Protein AF-A0A8I0SSP8-F1 (afdb_monomer_lite)

Foldseek 3Di:
DFQFLQRCLVCLCALLPLDDPYDDDQPDCVVVLVLVLVVQVPCQVQFLFEEEEAAAPQLCPVVVCVVCCVSNVNDPPDDAAELLRADLVVLVPDDDQEHHYENCELVRDPVSLQVSLLSSSVSSNVGRGGYYYYYYLQCVPCSRVVSHDHYDYRPDDWFPALVSVQRSSQRSQCVVVVHNGHDAQEDPLLSCLQHPPLCRRWHRSSVSSVLVSVLSNPDPNDRHGHHHYLVSSLCCLQPPPDQPADDPLQVQLLVLVLQCCLPPQQSNPPCNQAAALVRSVVSSVVSPDPDSVVCCVNHVVSCVVSVQKIAPDHFDQDPVRDTPSGHDDIDGHSSSSSNSHD

Sequence (342 aa):
MAISNSEIKRAARQVFASSRGYETPFYNRDISKKEVADHFANLEPWRGSALIISAPMGTGKTFFVDQIKSLLGLTEGKVPLLVGEIEPKTLKKTKGDFVFVDEGDIKTSWKALHGGLETLGKYLKDTGKIGLVLGDFSLRNPDLSRHLSKPKFMNSFEPLDEKFLRGVLKQRLSMYLQQKNPPEILSDELYNVLVPDAYGPINSFRSVLTFINQLVQELPNNDAACLLTLPMAVDWVKNQFDPEIDTDRQENFLNFFLDYIAQSHPRGTGLEQGISKEQMYLMGKQVGYTEWPSFQEEILIPFGRSGMILSRGIPRLDEEGQFERWPEPYFPSHVLLLWAET

Radius of gyration: 21.52 Å; chains: 1; bounding box: 48×57×56 Å

Secondary structure (DSSP, 8-state):
-PPBHHHHHHHHHHHT--STT--SPPTT-HHHHHHHHHHHT--GGGTT-EEEEE--TTSSHHHHHHHHTTTTTPPTT-PPEEGGG--HHHHTT--SSEEEEEEESTTS-HHHHHHHHHHHHHHHHHH-PEEEEEESGGGG-HHHHTTSSSEEE-S------HHHHHHHHHHHHHHHHT-SSPPP-B-HHHHHHHS-GGGTTT--HHHHHHHHHHHHHTS-SSSSBP-B-HHHHHHHHHHH------SHHHHHHHHHHHHHHHHHSGGGTT-TT-B-HHHHHHHHHHTT--SHHHHIIIIIHHHHHHTSEEE-S--EE-TTS-EESSPSPEEE-HHHHHHT--

Structure (mmCIF, N/CA/C/O backbone):
data_AF-A0A8I0SSP8-F1
#
_entry.id   AF-A0A8I0SSP8-F1
#
loop_
_atom_site.group_PDB
_atom_site.id
_atom_site.type_symbol
_atom_site.label_atom_id
_atom_site.label_alt_id
_atom_site.label_comp_id
_atom_site.label_asym_id
_atom_site.label_entity_id
_atom_site.label_seq_id
_atom_site.pdbx_PDB_ins_code
_atom_site.Cartn_x
_atom_site.Cartn_y
_atom_site.Cartn_z
_atom_site.occupancy
_atom_site.B_iso_or_equiv
_atom_site.auth_seq_id
_atom_site.auth_comp_id
_atom_site.auth_asym_id
_atom_site.auth_atom_id
_atom_site.pdbx_PDB_model_num
ATOM 1 N N . MET A 1 1 ? 15.671 -29.671 -1.713 1.00 64.75 1 MET A N 1
ATOM 2 C CA . MET A 1 1 ? 14.929 -30.112 -2.911 1.00 64.75 1 MET A CA 1
ATOM 3 C C . MET A 1 1 ? 14.354 -28.850 -3.530 1.00 64.75 1 MET A C 1
ATOM 5 O O . MET A 1 1 ? 13.818 -28.047 -2.776 1.00 64.75 1 MET A O 1
ATOM 9 N N . ALA A 1 2 ? 14.590 -28.596 -4.817 1.00 82.06 2 ALA A N 1
ATOM 10 C CA . ALA A 1 2 ? 14.062 -27.399 -5.475 1.00 82.06 2 ALA A CA 1
ATOM 11 C C . ALA A 1 2 ? 12.571 -27.593 -5.788 1.00 82.06 2 ALA A C 1
ATOM 13 O O . ALA A 1 2 ? 12.160 -28.718 -6.056 1.00 82.06 2 ALA A O 1
ATOM 14 N N . ILE A 1 3 ? 11.788 -26.515 -5.738 1.00 90.81 3 ILE A N 1
ATOM 15 C CA . ILE A 1 3 ? 10.420 -26.496 -6.261 1.00 90.81 3 ILE A CA 1
ATOM 16 C C . ILE A 1 3 ? 10.506 -26.224 -7.761 1.00 90.81 3 ILE A C 1
ATOM 18 O O . ILE A 1 3 ? 11.265 -25.349 -8.178 1.00 90.81 3 ILE A O 1
ATOM 22 N N . SER A 1 4 ? 9.786 -26.984 -8.574 1.00 94.56 4 SER A N 1
ATOM 23 C CA . SER A 1 4 ? 9.763 -26.788 -10.024 1.00 94.56 4 SER A CA 1
ATOM 24 C C . SER A 1 4 ? 8.833 -25.648 -10.455 1.00 94.56 4 SER A C 1
ATOM 26 O O . SER A 1 4 ? 7.972 -25.198 -9.692 1.00 94.56 4 SER A O 1
ATOM 28 N N . ASN A 1 5 ? 8.974 -25.196 -11.704 1.00 95.19 5 ASN A N 1
ATOM 29 C CA . ASN A 1 5 ? 8.080 -24.207 -12.311 1.00 95.19 5 ASN A CA 1
ATOM 30 C C . ASN A 1 5 ? 6.616 -24.682 -12.332 1.00 95.19 5 ASN A C 1
ATOM 32 O O . ASN A 1 5 ? 5.705 -23.910 -12.026 1.00 95.19 5 ASN A O 1
ATOM 36 N N . SER A 1 6 ? 6.372 -25.954 -12.656 1.00 93.94 6 SER A N 1
ATOM 37 C CA . SER A 1 6 ? 5.024 -26.539 -12.662 1.00 93.94 6 SER A CA 1
ATOM 38 C C . SER A 1 6 ? 4.396 -26.546 -11.258 1.00 93.94 6 SER A C 1
ATOM 40 O O . SER A 1 6 ? 3.225 -26.189 -11.078 1.00 93.94 6 SER A O 1
ATOM 42 N N . GLU A 1 7 ? 5.18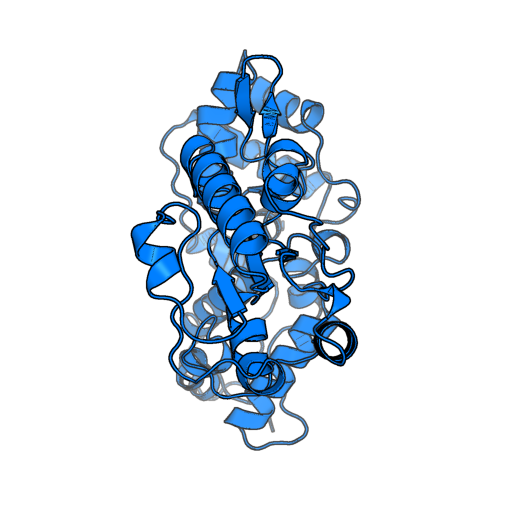5 -26.874 -10.232 1.00 93.31 7 GLU A N 1
ATOM 43 C CA . GLU A 1 7 ? 4.743 -26.896 -8.839 1.00 93.31 7 GLU A CA 1
ATOM 44 C C . GLU A 1 7 ? 4.422 -25.503 -8.299 1.00 93.31 7 GLU A C 1
ATOM 46 O O . GLU A 1 7 ? 3.345 -25.320 -7.722 1.00 93.31 7 GLU A O 1
ATOM 51 N N . ILE A 1 8 ? 5.306 -24.516 -8.499 1.00 94.06 8 ILE A N 1
ATOM 52 C CA . ILE A 1 8 ? 5.068 -23.156 -7.998 1.00 94.06 8 ILE A CA 1
ATOM 53 C C . ILE A 1 8 ? 3.861 -22.514 -8.686 1.00 94.06 8 ILE A C 1
ATOM 55 O O . ILE A 1 8 ? 3.068 -21.857 -8.015 1.00 94.06 8 ILE A O 1
ATOM 59 N N . LYS A 1 9 ? 3.646 -22.762 -9.987 1.00 93.69 9 LYS A N 1
ATOM 60 C CA . LYS A 1 9 ? 2.462 -22.280 -10.715 1.00 93.69 9 LYS A CA 1
ATOM 61 C C . LYS A 1 9 ? 1.168 -22.798 -10.113 1.00 93.69 9 LYS A C 1
ATOM 63 O O . LYS A 1 9 ? 0.238 -22.026 -9.876 1.00 93.69 9 LYS A O 1
ATOM 68 N N . ARG A 1 10 ? 1.118 -24.100 -9.825 1.00 90.31 10 ARG A N 1
ATOM 69 C CA . ARG A 1 10 ? -0.027 -24.738 -9.165 1.00 90.31 10 ARG A CA 1
ATOM 70 C C . ARG A 1 10 ? -0.251 -24.174 -7.759 1.00 90.31 10 ARG A C 1
ATOM 72 O O . ARG A 1 10 ? -1.395 -24.025 -7.338 1.00 90.31 10 ARG A O 1
ATOM 79 N N . ALA A 1 11 ? 0.827 -23.840 -7.053 1.00 88.06 11 ALA A N 1
ATOM 80 C CA . ALA A 1 11 ? 0.797 -23.271 -5.709 1.00 88.06 11 ALA A CA 1
ATOM 81 C C . ALA A 1 11 ? 0.509 -21.760 -5.672 1.00 88.06 11 ALA A C 1
ATOM 83 O O . ALA A 1 11 ? 0.169 -21.230 -4.613 1.00 88.06 11 ALA A O 1
ATOM 84 N N . ALA A 1 12 ? 0.652 -21.056 -6.798 1.00 86.69 12 ALA A N 1
ATOM 85 C CA . ALA A 1 12 ? 0.790 -19.601 -6.845 1.00 86.69 12 ALA A CA 1
ATOM 86 C C . ALA A 1 12 ? -0.381 -18.864 -6.177 1.00 86.69 12 ALA A C 1
ATOM 88 O O . ALA A 1 12 ? -0.180 -17.958 -5.368 1.00 86.69 12 ALA A O 1
ATOM 89 N N . ARG A 1 13 ? -1.612 -19.340 -6.408 1.00 78.25 13 ARG A N 1
ATOM 90 C CA . ARG A 1 13 ? -2.831 -18.769 -5.810 1.00 78.25 13 ARG A CA 1
ATOM 91 C C . ARG A 1 13 ? -2.888 -18.884 -4.289 1.00 78.25 13 ARG A C 1
ATOM 93 O O . ARG A 1 13 ? -3.605 -18.108 -3.674 1.00 78.25 13 ARG A O 1
ATOM 100 N N . GLN A 1 14 ? -2.167 -19.830 -3.693 1.00 83.06 14 GLN A N 1
ATOM 101 C CA . GLN A 1 14 ? -2.081 -20.005 -2.246 1.00 83.06 14 GLN A CA 1
ATOM 102 C C . GLN A 1 14 ? -0.852 -19.284 -1.686 1.00 83.06 14 GLN A C 1
ATOM 104 O O . GLN A 1 14 ? -0.970 -18.497 -0.750 1.00 83.06 14 GLN A O 1
ATOM 109 N N . VAL A 1 15 ? 0.323 -19.501 -2.284 1.00 86.62 15 VAL A N 1
ATOM 110 C CA . VAL A 1 15 ? 1.594 -18.934 -1.808 1.00 86.62 15 VAL A CA 1
ATOM 111 C C . VAL A 1 15 ? 1.607 -17.410 -1.937 1.00 86.62 15 VAL A C 1
ATOM 113 O O . VAL A 1 15 ? 2.085 -16.723 -1.040 1.00 86.62 15 VAL A O 1
ATOM 116 N N . PHE A 1 16 ? 1.011 -16.843 -2.983 1.00 87.00 16 PHE A N 1
ATOM 117 C CA . PHE A 1 16 ? 1.027 -15.397 -3.232 1.00 87.00 16 PHE A CA 1
ATOM 118 C C . PHE A 1 16 ? -0.326 -14.719 -2.969 1.00 87.00 16 PHE A C 1
ATOM 120 O O . PHE A 1 16 ? -0.534 -13.565 -3.336 1.00 87.00 16 PHE A O 1
ATOM 127 N N . ALA A 1 17 ? -1.253 -15.394 -2.280 1.00 77.19 17 ALA A N 1
ATOM 128 C CA . ALA A 1 17 ? -2.545 -14.814 -1.918 1.00 77.19 17 ALA A CA 1
ATOM 129 C C . ALA A 1 17 ? -2.385 -13.532 -1.078 1.00 77.19 17 ALA A C 1
ATOM 131 O O . ALA A 1 17 ? -1.714 -13.526 -0.040 1.00 77.19 17 ALA A O 1
ATOM 132 N N . SER A 1 18 ? -3.046 -12.449 -1.485 1.00 65.94 18 SER A N 1
ATOM 133 C CA . SER A 1 18 ? -3.025 -11.161 -0.776 1.00 65.94 18 SER A CA 1
ATOM 134 C C . SER A 1 18 ? -4.205 -10.958 0.192 1.00 65.94 18 SER A C 1
ATOM 136 O O . SER A 1 18 ? -4.297 -9.906 0.830 1.00 65.94 18 SER A O 1
ATOM 138 N N . SER A 1 19 ? -5.121 -11.931 0.306 1.00 58.41 19 SER A N 1
ATOM 139 C CA . SER A 1 19 ? -6.411 -11.799 1.004 1.00 58.41 19 SER A CA 1
ATOM 140 C C . SER A 1 19 ? -6.813 -13.047 1.815 1.00 58.41 19 SER A C 1
ATOM 142 O O . SER A 1 19 ? -6.033 -13.987 1.952 1.00 58.41 19 SER A O 1
ATOM 144 N N . ARG A 1 20 ? -8.048 -13.035 2.356 1.00 52.41 20 ARG A N 1
ATOM 145 C CA . ARG A 1 20 ? -8.679 -14.003 3.287 1.00 52.41 20 ARG A CA 1
ATOM 146 C C . ARG A 1 20 ? -8.668 -15.484 2.865 1.00 52.41 20 ARG A C 1
ATOM 148 O O . ARG A 1 20 ? -9.111 -16.316 3.642 1.00 52.41 20 ARG A O 1
ATOM 155 N N . GLY A 1 21 ? -8.169 -15.828 1.680 1.00 50.34 21 GLY A N 1
ATOM 156 C CA . GLY A 1 21 ? -7.997 -17.219 1.239 1.00 50.34 21 GLY A CA 1
ATOM 157 C C . GLY A 1 21 ? -6.790 -17.937 1.856 1.00 50.34 21 GLY A C 1
ATOM 158 O O . GLY A 1 21 ? -6.396 -18.983 1.351 1.00 50.34 21 GLY A O 1
ATOM 159 N N . TYR A 1 22 ? -6.160 -17.364 2.887 1.00 56.94 22 TYR A N 1
ATOM 160 C CA . TYR A 1 22 ? -4.893 -17.838 3.434 1.00 56.94 22 TYR A CA 1
ATOM 161 C C . TYR A 1 22 ? -4.981 -18.058 4.952 1.00 56.94 22 TYR A C 1
ATOM 163 O O . TYR A 1 22 ? -5.092 -17.105 5.719 1.00 56.94 22 TYR A O 1
ATOM 171 N N . GLU A 1 23 ? -4.928 -19.320 5.382 1.00 56.34 23 GLU A N 1
ATOM 172 C CA . GLU A 1 23 ? -5.151 -19.759 6.774 1.00 56.34 23 GLU A CA 1
ATOM 173 C C . GLU A 1 23 ? -3.867 -19.863 7.615 1.00 56.34 23 GLU A C 1
ATOM 175 O O . GLU A 1 23 ? -3.828 -20.580 8.613 1.00 56.34 23 GLU A O 1
ATOM 180 N N . THR A 1 24 ? -2.778 -19.189 7.234 1.00 61.59 24 THR A N 1
ATOM 181 C CA . THR A 1 24 ? -1.522 -19.311 7.990 1.00 61.59 24 THR A CA 1
ATOM 182 C C . THR A 1 24 ? -1.277 -18.142 8.939 1.00 61.59 24 THR A C 1
ATOM 184 O O . THR A 1 24 ? -1.702 -17.015 8.661 1.00 61.59 24 THR A O 1
ATOM 187 N N . PRO A 1 25 ? -0.544 -18.360 10.050 1.00 64.44 25 PRO A N 1
ATOM 188 C CA . PRO A 1 25 ? -0.115 -17.276 10.929 1.00 64.44 25 PRO A CA 1
ATOM 189 C C . PRO A 1 25 ? 0.614 -16.205 10.119 1.00 64.44 25 PRO A C 1
ATOM 191 O O . PRO A 1 25 ? 1.443 -16.544 9.282 1.00 64.44 25 PRO A O 1
ATOM 194 N N . PHE A 1 26 ? 0.312 -14.925 10.331 1.00 70.19 26 PHE A N 1
ATOM 195 C CA . PHE A 1 26 ? 0.972 -13.855 9.592 1.00 70.19 26 PHE A CA 1
ATOM 196 C C . PHE A 1 26 ? 2.401 -13.730 10.109 1.00 70.19 26 PHE A C 1
ATOM 198 O O . PHE A 1 26 ? 2.604 -13.562 11.318 1.00 70.19 26 PHE A O 1
ATOM 205 N N . TYR A 1 27 ? 3.367 -13.842 9.203 1.00 75.19 27 TYR A N 1
ATOM 206 C CA . TYR A 1 27 ? 4.780 -13.707 9.522 1.00 75.19 27 TYR A CA 1
ATOM 207 C C . TYR A 1 27 ? 5.088 -12.330 10.133 1.00 75.19 27 TYR A C 1
ATOM 209 O O . TYR A 1 27 ? 4.610 -11.311 9.638 1.00 75.19 27 TYR A O 1
ATOM 217 N N . ASN A 1 28 ? 5.913 -12.319 11.186 1.00 71.00 28 ASN A N 1
ATOM 218 C CA . ASN A 1 28 ? 6.648 -11.149 11.681 1.00 71.00 28 ASN A CA 1
ATOM 219 C C . ASN A 1 28 ? 5.796 -9.885 11.929 1.00 71.00 28 ASN A C 1
ATOM 221 O O . ASN A 1 28 ? 6.128 -8.788 11.483 1.00 71.00 28 ASN A O 1
ATOM 225 N N . ARG A 1 29 ? 4.687 -10.067 12.656 1.00 83.50 29 ARG A N 1
ATOM 226 C CA . ARG A 1 29 ? 3.900 -8.989 13.289 1.00 83.50 29 ARG A CA 1
ATOM 227 C C . ARG A 1 29 ? 3.949 -9.080 14.811 1.00 83.50 29 ARG A C 1
ATOM 229 O O . ARG A 1 29 ? 2.984 -8.732 15.484 1.00 83.50 29 ARG A O 1
ATOM 236 N N . ASP A 1 30 ? 5.004 -9.666 15.365 1.00 84.38 30 ASP A N 1
ATOM 237 C CA . ASP A 1 30 ? 5.051 -10.002 16.789 1.00 84.38 30 ASP A CA 1
ATOM 238 C C . ASP A 1 30 ? 5.136 -8.750 17.666 1.00 84.38 30 ASP A C 1
ATOM 240 O O . ASP A 1 30 ? 4.543 -8.730 18.745 1.00 84.38 30 ASP A O 1
ATOM 244 N N . ILE A 1 31 ? 5.781 -7.679 17.182 1.00 87.25 31 ILE A N 1
ATOM 245 C CA . ILE A 1 31 ? 5.833 -6.398 17.892 1.00 87.25 31 ILE A CA 1
ATOM 246 C C . ILE A 1 31 ? 4.446 -5.762 17.871 1.00 87.25 31 ILE A C 1
ATOM 248 O O . ILE A 1 31 ? 3.945 -5.398 18.932 1.00 87.25 31 ILE A O 1
ATOM 252 N N . SER A 1 32 ? 3.778 -5.707 16.712 1.00 88.69 32 SER A N 1
ATOM 253 C CA . SER A 1 32 ? 2.399 -5.199 16.640 1.00 88.69 32 SER A CA 1
ATOM 254 C C . SER A 1 32 ? 1.421 -6.035 17.470 1.00 88.69 32 SER A C 1
ATOM 256 O O . SER A 1 32 ? 0.565 -5.481 18.155 1.00 88.69 32 SER A O 1
ATOM 258 N N . LYS A 1 33 ? 1.528 -7.371 17.436 1.00 86.69 33 LYS A N 1
ATOM 259 C CA . LYS A 1 33 ? 0.683 -8.280 18.233 1.00 86.69 33 LYS A CA 1
ATOM 260 C C . LYS A 1 33 ? 0.878 -8.027 19.721 1.00 86.69 33 LYS A C 1
ATOM 262 O O . LYS A 1 33 ? -0.108 -7.940 20.447 1.00 86.69 33 LYS A O 1
ATOM 267 N N . LYS A 1 34 ? 2.132 -7.892 20.161 1.00 87.44 34 LYS A N 1
ATOM 268 C CA . LYS A 1 34 ? 2.466 -7.578 21.548 1.00 87.44 34 LYS A CA 1
ATOM 269 C C . LYS A 1 34 ? 1.953 -6.198 21.947 1.00 87.44 34 LYS A C 1
ATOM 271 O O . LYS A 1 34 ? 1.312 -6.091 22.979 1.00 87.44 34 LYS A O 1
ATOM 276 N N . GLU A 1 35 ? 2.158 -5.177 21.118 1.00 89.44 35 GLU A N 1
ATOM 277 C CA . GLU A 1 35 ? 1.659 -3.824 21.383 1.00 89.44 35 GLU A CA 1
ATOM 278 C C . GLU A 1 35 ? 0.134 -3.816 21.560 1.00 89.44 35 GLU A C 1
ATOM 280 O O . GLU A 1 35 ? -0.379 -3.249 22.521 1.00 89.44 35 GLU A O 1
ATOM 285 N N . VAL A 1 36 ? -0.603 -4.489 20.673 1.00 86.81 36 VAL A N 1
ATOM 286 C CA . VAL A 1 36 ? -2.055 -4.654 20.809 1.00 86.81 36 VAL A CA 1
ATOM 287 C C . VAL A 1 36 ? -2.404 -5.398 22.100 1.00 86.81 36 VAL A C 1
ATOM 289 O O . VAL A 1 36 ? -3.284 -4.952 22.834 1.00 86.81 36 VAL A O 1
ATOM 292 N N . ALA A 1 37 ? -1.739 -6.518 22.391 1.00 85.06 37 ALA A N 1
ATOM 293 C CA . ALA A 1 37 ? -2.003 -7.297 23.599 1.00 85.06 37 ALA A CA 1
ATOM 294 C C . ALA A 1 37 ? -1.762 -6.472 24.875 1.00 85.06 37 ALA A C 1
ATOM 296 O O . ALA A 1 37 ? -2.603 -6.485 25.771 1.00 85.06 37 ALA A O 1
ATOM 297 N N . ASP A 1 38 ? -0.674 -5.704 24.925 1.00 86.44 38 ASP A N 1
ATOM 298 C CA . ASP A 1 38 ? -0.322 -4.827 26.042 1.00 86.44 38 ASP A CA 1
ATOM 299 C C . ASP A 1 38 ? -1.343 -3.685 26.188 1.00 86.44 38 ASP A C 1
ATOM 301 O O . ASP A 1 38 ? -1.799 -3.392 27.296 1.00 86.44 38 ASP A O 1
ATOM 305 N N . HIS A 1 39 ? -1.768 -3.075 25.074 1.00 84.62 39 HIS A N 1
ATOM 306 C CA . HIS A 1 39 ? -2.789 -2.023 25.081 1.00 84.62 39 HIS A CA 1
ATOM 307 C C . HIS A 1 39 ? -4.129 -2.530 25.607 1.00 84.62 39 HIS A C 1
ATOM 309 O O . HIS A 1 39 ? -4.772 -1.833 26.390 1.00 84.62 39 HIS A O 1
ATOM 315 N N . PHE A 1 40 ? -4.551 -3.729 25.206 1.00 82.38 40 PHE A N 1
ATOM 316 C CA . PHE A 1 40 ? -5.861 -4.275 25.567 1.00 82.38 40 PHE A CA 1
ATOM 317 C C . PHE A 1 40 ? -5.851 -5.202 26.787 1.00 82.38 40 PHE A C 1
ATOM 319 O O . PHE A 1 40 ? -6.911 -5.686 27.179 1.00 82.38 40 PHE A O 1
ATOM 326 N N . ALA A 1 41 ? -4.704 -5.379 27.452 1.00 84.56 41 ALA A N 1
ATOM 327 C CA . ALA A 1 41 ? -4.620 -6.067 28.742 1.00 84.56 41 ALA A CA 1
ATOM 328 C C . ALA A 1 41 ? -5.468 -5.375 29.828 1.00 84.56 41 ALA A C 1
ATOM 330 O O . ALA A 1 41 ? -5.981 -6.031 30.733 1.00 84.56 41 ALA A O 1
ATOM 331 N N . ASN A 1 42 ? -5.649 -4.053 29.722 1.00 84.25 42 ASN A N 1
ATOM 332 C CA . ASN A 1 42 ? -6.591 -3.281 30.525 1.00 84.25 42 ASN A CA 1
ATOM 333 C C . ASN A 1 42 ? -7.438 -2.383 29.614 1.00 84.25 42 ASN A C 1
ATOM 335 O O . ASN A 1 42 ? -6.927 -1.441 29.011 1.00 84.25 42 ASN A O 1
ATOM 339 N N . LEU A 1 43 ? -8.741 -2.659 29.541 1.00 85.50 43 LEU A N 1
ATOM 340 C CA . LEU A 1 43 ? -9.673 -1.948 28.662 1.00 85.50 43 LEU A CA 1
ATOM 341 C C . LEU A 1 43 ? -10.150 -0.601 29.222 1.00 85.50 43 LEU A C 1
ATOM 343 O O . LEU A 1 43 ? -10.597 0.246 28.450 1.00 85.50 43 LEU A O 1
ATOM 347 N N . GLU A 1 44 ? -10.051 -0.366 30.532 1.00 86.62 44 GLU A N 1
ATOM 348 C CA . GLU A 1 44 ? -10.599 0.844 31.165 1.00 86.62 44 GLU A CA 1
ATOM 349 C C . GLU A 1 44 ? -10.020 2.154 30.597 1.00 86.62 44 GLU A C 1
ATOM 351 O O . GLU A 1 44 ? -10.799 3.042 30.240 1.00 86.62 44 GLU A O 1
ATOM 356 N N . PRO A 1 45 ? -8.694 2.290 30.375 1.00 87.62 45 PRO A N 1
ATOM 357 C CA . PRO A 1 45 ? -8.117 3.483 29.750 1.00 87.62 45 PRO A CA 1
ATOM 358 C C . PRO A 1 45 ? -8.571 3.732 28.304 1.00 87.62 45 PRO A C 1
ATOM 360 O O . PRO A 1 45 ? -8.291 4.802 27.761 1.00 87.62 45 PRO A O 1
ATOM 363 N N . TRP A 1 46 ? -9.217 2.749 27.671 1.00 88.94 46 TRP A N 1
ATOM 364 C CA . TRP A 1 46 ? -9.687 2.801 26.289 1.00 88.94 46 TRP A CA 1
ATOM 365 C C . TRP A 1 46 ? -11.179 3.079 26.162 1.00 88.94 46 TRP A C 1
ATOM 367 O O . TRP A 1 46 ? -11.644 3.342 25.051 1.00 88.94 46 TRP A O 1
ATOM 377 N N . ARG A 1 47 ? -11.937 3.045 27.264 1.00 91.69 47 ARG A N 1
ATOM 378 C CA . ARG A 1 47 ? -13.378 3.311 27.248 1.00 91.69 47 ARG A CA 1
ATOM 379 C C . ARG A 1 47 ? -13.652 4.692 26.648 1.00 91.69 47 ARG A C 1
ATOM 381 O O . ARG A 1 47 ? -13.095 5.706 27.072 1.00 91.69 47 ARG A O 1
ATOM 388 N N . GLY A 1 48 ? -14.475 4.711 25.602 1.00 93.00 48 GLY A N 1
ATOM 389 C CA . GLY A 1 48 ? -14.788 5.908 24.823 1.00 93.00 48 GLY A CA 1
ATOM 390 C C . GLY A 1 48 ? -13.619 6.479 24.022 1.00 93.00 48 GLY A C 1
ATOM 391 O O . GLY A 1 48 ? -13.654 7.655 23.675 1.00 93.00 48 GLY A O 1
ATOM 392 N N . SER A 1 49 ? -12.585 5.679 23.753 1.00 93.56 49 SER A N 1
ATOM 393 C CA . SER A 1 49 ? -11.399 6.064 22.980 1.00 93.56 49 SER A CA 1
ATOM 394 C C . SER A 1 49 ? -11.223 5.190 21.733 1.00 93.56 49 SER A C 1
ATOM 396 O O . SER A 1 49 ? -11.933 4.198 21.557 1.00 93.56 49 SER A O 1
ATOM 398 N N . ALA A 1 50 ? -10.285 5.553 20.852 1.00 93.12 50 ALA A N 1
ATOM 399 C CA . ALA A 1 50 ? -10.012 4.813 19.619 1.00 93.12 50 ALA A CA 1
ATOM 400 C C . ALA A 1 50 ? -8.529 4.443 19.474 1.00 93.12 50 ALA A C 1
ATOM 402 O O . ALA A 1 50 ? -7.658 5.306 19.594 1.00 93.12 50 ALA A O 1
ATOM 403 N N . LEU A 1 51 ? -8.256 3.173 19.160 1.00 91.88 51 LEU A N 1
ATOM 404 C CA . LEU A 1 51 ? -6.977 2.731 18.609 1.00 91.88 51 LEU A CA 1
ATOM 405 C C . LEU A 1 51 ? -7.026 2.850 17.084 1.00 91.88 51 LEU A C 1
ATOM 407 O O . LEU A 1 51 ? -7.942 2.334 16.441 1.00 91.88 51 LEU A O 1
ATOM 411 N N . ILE A 1 52 ? -6.018 3.499 16.515 1.00 93.00 52 ILE A N 1
ATOM 412 C CA . ILE A 1 52 ? -5.869 3.714 15.080 1.00 93.00 52 ILE A CA 1
ATOM 413 C C . ILE A 1 52 ? -4.674 2.908 14.574 1.00 93.00 52 ILE A C 1
ATOM 415 O O . ILE A 1 52 ? -3.542 3.105 15.021 1.00 93.00 52 ILE A O 1
ATOM 419 N N . ILE A 1 53 ? -4.914 2.043 13.590 1.00 91.50 53 ILE A N 1
ATOM 420 C CA . ILE A 1 53 ? -3.860 1.376 12.821 1.00 91.50 53 ILE A CA 1
ATOM 421 C C . ILE A 1 53 ? -3.790 2.062 11.457 1.00 91.50 53 ILE A C 1
ATOM 423 O O . ILE A 1 53 ? -4.605 1.811 10.567 1.00 91.50 53 ILE A O 1
ATOM 427 N N . SER A 1 54 ? -2.804 2.946 11.316 1.00 90.75 54 SER A N 1
ATOM 428 C CA . SER A 1 54 ? -2.569 3.741 10.111 1.00 90.75 54 SER A CA 1
ATOM 429 C C . SER A 1 54 ? -1.259 3.326 9.442 1.00 90.75 54 SER A C 1
ATOM 431 O O . SER A 1 54 ? -0.168 3.597 9.954 1.00 90.75 54 SER A O 1
ATOM 433 N N . ALA A 1 55 ? -1.395 2.662 8.296 1.00 88.25 55 ALA A N 1
ATOM 434 C CA . ALA A 1 55 ? -0.303 2.177 7.451 1.00 88.25 55 ALA A CA 1
ATOM 435 C C . ALA A 1 55 ? -0.766 2.153 5.983 1.00 88.25 55 ALA A C 1
ATOM 437 O O . ALA A 1 55 ? -1.977 2.086 5.761 1.00 88.25 55 ALA A O 1
ATOM 438 N N . PRO A 1 56 ? 0.125 2.134 4.977 1.00 84.69 56 PRO A N 1
ATOM 439 C CA . PRO A 1 56 ? -0.269 2.178 3.567 1.00 84.69 56 PRO A CA 1
ATOM 440 C C . PRO A 1 56 ? -1.314 1.131 3.174 1.00 84.69 56 PRO A C 1
ATOM 442 O O . PRO A 1 56 ? -1.493 0.088 3.827 1.00 84.69 56 PRO A O 1
ATOM 445 N N . MET A 1 57 ? -2.027 1.395 2.084 1.00 84.75 57 MET A N 1
ATOM 446 C CA . MET A 1 57 ? -2.967 0.431 1.521 1.00 84.75 57 MET A CA 1
ATOM 447 C C . MET A 1 57 ? -2.250 -0.870 1.135 1.00 84.75 57 MET A C 1
ATOM 449 O O . MET A 1 57 ? -1.124 -0.868 0.653 1.00 84.75 57 MET A O 1
ATOM 453 N N . GLY A 1 58 ? -2.908 -2.011 1.359 1.00 82.25 58 GLY A N 1
ATOM 454 C CA . GLY A 1 58 ? -2.364 -3.311 0.957 1.00 82.25 58 GLY A CA 1
ATOM 455 C C . GLY A 1 58 ? -1.245 -3.871 1.843 1.00 82.25 58 GLY A C 1
ATOM 456 O O . GLY A 1 58 ? -0.691 -4.897 1.483 1.00 82.25 58 GLY A O 1
ATOM 457 N N . THR A 1 59 ? -0.956 -3.283 3.008 1.00 85.25 59 THR A N 1
ATOM 458 C CA . THR A 1 59 ? 0.059 -3.755 3.986 1.00 85.25 59 THR A CA 1
ATOM 459 C C . THR A 1 59 ? -0.407 -4.878 4.928 1.00 85.25 59 THR A C 1
ATOM 461 O O . THR A 1 59 ? 0.326 -5.295 5.826 1.00 85.25 59 THR A O 1
ATOM 464 N N . GLY A 1 60 ? -1.638 -5.370 4.754 1.00 82.88 60 GLY A N 1
ATOM 465 C CA . GLY A 1 60 ? -2.183 -6.478 5.547 1.00 82.88 60 GLY A CA 1
ATOM 466 C C . GLY A 1 60 ? -2.863 -6.084 6.864 1.00 82.88 60 GLY A C 1
ATOM 467 O O . GLY A 1 60 ? -3.072 -6.959 7.695 1.00 82.88 60 GLY A O 1
ATOM 468 N N . LYS A 1 61 ? -3.247 -4.813 7.070 1.00 86.88 61 LYS A N 1
ATOM 469 C CA . LYS A 1 61 ? -3.948 -4.346 8.292 1.00 86.88 61 LYS A CA 1
ATOM 470 C C . LYS A 1 61 ? -5.184 -5.182 8.648 1.00 86.88 61 LYS A C 1
ATOM 472 O O . LYS A 1 61 ? -5.297 -5.660 9.771 1.00 86.88 61 LYS A O 1
ATOM 477 N N . THR A 1 62 ? -6.087 -5.396 7.689 1.00 83.06 62 THR A N 1
ATOM 478 C CA . THR A 1 62 ? -7.315 -6.181 7.902 1.00 83.06 62 THR A CA 1
ATOM 479 C C . THR A 1 62 ? -6.989 -7.627 8.284 1.00 83.06 62 THR A C 1
ATOM 481 O O . THR A 1 62 ? -7.576 -8.158 9.220 1.00 83.06 62 THR A O 1
ATOM 484 N N . PHE A 1 63 ? -5.994 -8.234 7.625 1.00 80.25 63 PHE A N 1
ATOM 485 C CA . PHE A 1 63 ? -5.535 -9.589 7.946 1.00 80.25 63 PHE A CA 1
ATOM 486 C C . PHE A 1 63 ? -4.908 -9.667 9.342 1.00 80.25 63 PHE A C 1
ATOM 488 O O . PHE A 1 63 ? -5.195 -10.589 10.098 1.00 80.25 63 PHE A O 1
ATOM 495 N N . PHE A 1 64 ? -4.093 -8.675 9.712 1.00 83.50 64 PHE A N 1
ATOM 496 C CA . PHE A 1 64 ? -3.532 -8.556 11.054 1.00 83.50 64 PHE A CA 1
ATOM 497 C C . PHE A 1 64 ? -4.637 -8.507 12.111 1.00 83.50 64 PHE A C 1
ATOM 499 O O . PHE A 1 64 ? -4.592 -9.296 13.052 1.00 83.50 64 PHE A O 1
ATOM 506 N N . VAL A 1 65 ? -5.656 -7.656 11.923 1.00 82.00 65 VAL A N 1
ATOM 507 C CA . VAL A 1 65 ? -6.794 -7.584 12.848 1.00 82.00 65 VAL A CA 1
ATOM 508 C C . VAL A 1 65 ? -7.540 -8.907 12.922 1.00 82.00 65 VAL A C 1
ATOM 510 O O . VAL A 1 65 ? -7.827 -9.361 14.025 1.00 82.00 65 VAL A O 1
ATOM 513 N N . ASP A 1 66 ? -7.805 -9.553 11.784 1.00 78.88 66 ASP A N 1
ATOM 514 C CA . ASP A 1 66 ? -8.472 -10.857 11.746 1.00 78.88 66 ASP A CA 1
ATOM 515 C C . ASP A 1 66 ? -7.753 -11.901 12.628 1.00 78.88 66 ASP A C 1
ATOM 517 O O . ASP A 1 66 ? -8.423 -12.669 13.314 1.00 78.88 66 ASP A O 1
ATOM 521 N N . GLN A 1 67 ? -6.416 -11.870 12.713 1.00 78.31 67 GLN A N 1
ATOM 522 C CA . GLN A 1 67 ? -5.639 -12.776 13.575 1.00 78.31 67 GLN A CA 1
ATOM 523 C C . GLN A 1 67 ? -5.678 -12.441 15.066 1.00 78.31 67 GLN A C 1
ATOM 525 O O . GLN A 1 67 ? -5.541 -13.336 15.896 1.00 78.31 67 GLN A O 1
ATOM 530 N N . ILE A 1 68 ? -5.837 -11.167 15.418 1.00 79.50 68 ILE A N 1
ATOM 531 C CA . ILE A 1 68 ? -5.887 -10.721 16.819 1.00 79.50 68 ILE A CA 1
ATOM 532 C C . ILE A 1 68 ? -7.323 -10.588 17.337 1.00 79.50 68 ILE A C 1
ATOM 534 O O . ILE A 1 68 ? -7.515 -10.262 18.503 1.00 79.50 68 ILE A O 1
ATOM 538 N N . LYS A 1 69 ? -8.349 -10.864 16.519 1.00 78.31 69 LYS A N 1
ATOM 539 C CA . LYS A 1 69 ? -9.763 -10.784 16.930 1.00 78.31 69 LYS A CA 1
ATOM 540 C C . LYS A 1 69 ? -10.059 -11.592 18.192 1.00 78.31 69 LYS A C 1
ATOM 542 O O . LYS A 1 69 ? -10.724 -11.075 19.086 1.00 78.31 69 LYS A O 1
ATOM 547 N N . SER A 1 70 ? -9.532 -12.814 18.284 1.00 71.06 70 SER A N 1
ATOM 548 C CA . SER A 1 70 ? -9.694 -13.668 19.466 1.00 71.06 70 SER A CA 1
ATOM 549 C C . SER A 1 70 ? -9.042 -13.057 20.710 1.00 71.06 70 SER A C 1
ATOM 551 O O . SER A 1 70 ? -9.657 -13.055 21.773 1.00 71.06 70 SER A O 1
ATOM 553 N N . LEU A 1 71 ? -7.853 -12.459 20.566 1.00 72.06 71 LEU A N 1
ATOM 554 C CA . LEU A 1 71 ? -7.159 -11.735 21.641 1.00 72.06 71 LEU A CA 1
ATOM 555 C C . LEU A 1 71 ? -7.953 -10.510 22.110 1.00 72.06 71 LEU A C 1
ATOM 557 O O . LEU A 1 71 ? -7.966 -10.196 23.294 1.00 72.06 71 LEU A O 1
ATOM 561 N N . LEU A 1 72 ? -8.646 -9.842 21.188 1.00 72.44 72 LEU A N 1
ATOM 562 C CA . LEU A 1 72 ? -9.483 -8.675 21.467 1.00 72.44 72 LEU A CA 1
ATOM 563 C C . LEU A 1 72 ? -10.882 -9.029 21.999 1.00 72.44 72 LEU A C 1
ATOM 565 O O . LEU A 1 72 ? -11.696 -8.132 22.215 1.00 72.44 72 LEU A O 1
ATOM 569 N N . GLY A 1 73 ? -11.217 -10.316 22.152 1.00 67.44 73 GLY A N 1
ATOM 570 C CA . GLY A 1 73 ? -12.577 -10.742 22.499 1.00 67.44 73 GLY A CA 1
ATOM 571 C C . GLY A 1 73 ? -13.625 -10.336 21.450 1.00 67.44 73 GLY A C 1
ATOM 572 O O . GLY A 1 73 ? -14.816 -10.219 21.751 1.00 67.44 73 GLY A O 1
ATOM 573 N N . LEU A 1 74 ? -13.201 -10.085 20.207 1.00 70.81 74 LEU A N 1
ATOM 574 C CA . LEU A 1 74 ? -14.093 -9.831 19.083 1.00 70.81 74 LEU A CA 1
ATOM 575 C C . LEU A 1 74 ? -14.693 -11.165 18.632 1.00 70.81 74 LEU A C 1
ATOM 577 O O . LEU A 1 74 ? -13.974 -12.071 18.223 1.00 70.81 74 LEU A O 1
ATOM 581 N N . THR A 1 75 ? -16.021 -11.278 18.673 1.00 60.12 75 THR A N 1
ATOM 582 C CA . THR A 1 75 ? -16.738 -12.453 18.159 1.00 60.12 75 THR A CA 1
ATOM 583 C C . THR A 1 75 ? -16.421 -12.687 16.681 1.00 60.12 75 THR A C 1
ATOM 585 O O . THR A 1 75 ? -16.426 -11.731 15.892 1.00 60.12 75 THR A O 1
ATOM 588 N N . GLU A 1 76 ? -16.216 -13.951 16.301 1.00 54.38 76 GLU A N 1
ATOM 589 C CA . GLU A 1 76 ? -16.085 -14.376 14.904 1.00 54.38 76 GLU A CA 1
ATOM 590 C C . GLU A 1 76 ? -17.233 -13.817 14.042 1.00 54.38 76 GLU A C 1
ATOM 592 O O . GLU A 1 76 ? -18.375 -13.691 14.488 1.00 54.38 76 GLU A O 1
ATOM 597 N N . GLY A 1 77 ? -16.921 -13.411 12.807 1.00 53.97 77 GLY A N 1
ATOM 598 C CA . GLY A 1 77 ? -17.914 -12.903 11.852 1.00 53.97 77 GLY A CA 1
ATOM 599 C C . GLY A 1 77 ? -18.295 -11.420 11.971 1.00 53.97 77 GLY A C 1
ATOM 600 O O . GLY A 1 77 ? -19.105 -10.950 11.173 1.00 53.97 77 GLY A O 1
ATOM 601 N N . LYS A 1 78 ? -17.710 -10.633 12.892 1.00 65.88 78 LYS A N 1
ATOM 602 C CA . LYS A 1 78 ? -17.871 -9.165 12.855 1.00 65.88 78 LYS A CA 1
ATOM 603 C C . LYS A 1 78 ? -17.245 -8.586 11.579 1.00 65.88 78 LYS A C 1
ATOM 605 O O . LYS A 1 78 ? -16.019 -8.501 11.456 1.00 65.88 78 LYS A O 1
ATOM 610 N N . VAL A 1 79 ? -18.107 -8.180 10.651 1.00 76.81 79 VAL A N 1
ATOM 611 C CA . VAL A 1 79 ? -17.749 -7.386 9.471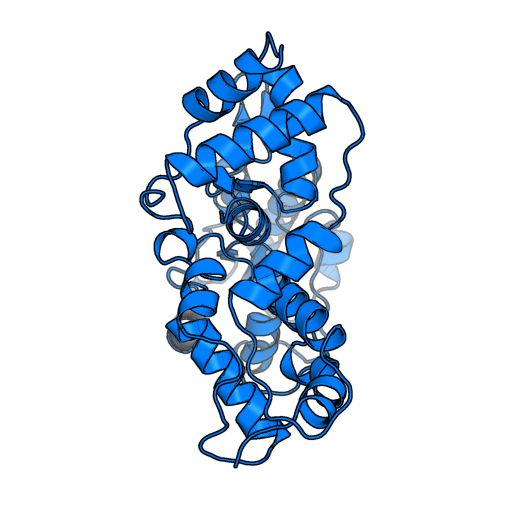 1.00 76.81 79 VAL A CA 1
ATOM 612 C C . VAL A 1 79 ? -17.394 -5.965 9.940 1.00 76.81 79 VAL A C 1
ATOM 614 O O . VAL A 1 79 ? -18.153 -5.409 10.741 1.00 76.81 79 VAL A O 1
ATOM 617 N N . PRO A 1 80 ? -16.248 -5.392 9.519 1.00 86.44 80 PRO A N 1
ATOM 618 C CA . PRO A 1 80 ? -15.940 -3.991 9.800 1.00 86.44 80 PRO A CA 1
ATOM 619 C C . PRO A 1 80 ? -17.025 -3.071 9.247 1.00 86.44 80 PRO A C 1
ATOM 621 O O . PRO A 1 80 ? -17.570 -3.322 8.175 1.00 86.44 80 PRO A O 1
ATOM 624 N N . LEU A 1 81 ? -17.309 -1.987 9.964 1.00 91.19 81 LEU A N 1
ATOM 625 C CA . LEU A 1 81 ? -18.041 -0.863 9.389 1.00 91.19 81 LEU A CA 1
ATOM 626 C C . LEU A 1 81 ? -17.093 -0.077 8.480 1.00 91.19 81 LEU A C 1
ATOM 628 O O . LEU A 1 81 ? -15.942 0.144 8.847 1.00 91.19 81 LEU A O 1
ATOM 632 N N . LEU A 1 82 ? -17.571 0.370 7.326 1.00 93.12 82 LEU A N 1
ATOM 633 C CA . LEU A 1 82 ? -16.787 1.219 6.432 1.00 93.12 82 LEU A CA 1
ATOM 634 C C . LEU A 1 82 ? -16.902 2.667 6.907 1.00 93.12 82 LEU A C 1
ATOM 636 O O . LEU A 1 82 ? -18.025 3.126 7.119 1.00 93.12 82 LEU A O 1
ATOM 640 N N . VAL A 1 83 ? -15.783 3.388 7.084 1.00 93.88 83 VAL A N 1
ATOM 641 C CA . VAL A 1 83 ? -15.790 4.774 7.614 1.00 93.88 83 VAL A CA 1
ATOM 642 C C . VAL A 1 83 ? -16.803 5.649 6.876 1.00 93.88 83 VAL A C 1
ATOM 644 O O . VAL A 1 83 ? -17.586 6.349 7.517 1.00 93.88 83 VAL A O 1
ATOM 647 N N . GLY A 1 84 ? -16.817 5.581 5.542 1.00 91.94 84 GLY A N 1
ATOM 648 C CA . GLY A 1 84 ? -17.691 6.405 4.706 1.00 91.94 84 GLY A CA 1
ATOM 649 C C . GLY A 1 84 ? -19.186 6.080 4.802 1.00 91.94 84 GLY A C 1
ATOM 650 O O . GLY A 1 84 ? -20.001 6.873 4.338 1.00 91.94 84 GLY A O 1
ATOM 651 N N . GLU A 1 85 ? -19.552 4.956 5.421 1.00 93.31 85 GLU A N 1
ATOM 652 C CA . GLU A 1 85 ? -20.933 4.478 5.577 1.00 93.31 85 GLU A CA 1
ATOM 653 C C . GLU A 1 85 ? -21.406 4.505 7.042 1.00 93.31 85 GLU A C 1
ATOM 655 O O . GLU A 1 85 ? -22.470 3.975 7.393 1.00 93.31 85 GLU A O 1
ATOM 660 N N . ILE A 1 86 ? -20.609 5.090 7.941 1.00 94.12 86 ILE A N 1
ATOM 661 C CA . ILE A 1 86 ? -20.972 5.187 9.352 1.00 94.12 86 ILE A CA 1
ATOM 662 C C . ILE A 1 86 ? -22.136 6.160 9.520 1.00 94.12 86 ILE A C 1
ATOM 664 O O . ILE A 1 86 ? -22.047 7.351 9.235 1.00 94.12 86 ILE A O 1
ATOM 668 N N . GLU A 1 87 ? -23.210 5.649 10.111 1.00 93.25 87 GLU A N 1
ATOM 669 C CA . GLU A 1 87 ? -24.371 6.416 10.525 1.00 93.25 87 GLU A CA 1
ATOM 670 C C . GLU A 1 87 ? -24.763 6.019 11.959 1.00 93.25 87 GLU A C 1
ATOM 672 O O . GLU A 1 87 ? -24.510 4.888 12.393 1.00 93.25 87 GLU A O 1
ATOM 677 N N . PRO A 1 88 ? -25.490 6.870 12.709 1.00 92.06 88 PRO A N 1
ATOM 678 C CA . PRO A 1 88 ? -25.933 6.525 14.062 1.00 92.06 88 PRO A CA 1
ATOM 679 C C . PRO A 1 88 ? -26.705 5.196 14.139 1.00 92.06 88 PRO A C 1
ATOM 681 O O . PRO A 1 88 ? -26.603 4.456 15.120 1.00 92.06 88 PRO A O 1
ATOM 684 N N . LYS A 1 89 ? -27.475 4.866 13.094 1.00 90.56 89 LYS A N 1
ATOM 685 C CA . LYS A 1 89 ? -28.264 3.627 13.017 1.00 90.56 89 LYS A CA 1
ATOM 686 C C . LYS A 1 89 ? -27.397 2.374 12.847 1.00 90.56 89 LYS A C 1
ATOM 688 O O . LYS A 1 89 ? -27.783 1.317 13.344 1.00 90.56 89 LYS A O 1
ATOM 693 N N . THR A 1 90 ? -26.254 2.466 12.160 1.00 89.38 90 THR A N 1
ATOM 694 C CA . THR A 1 90 ? -25.352 1.322 11.944 1.00 89.38 90 THR A CA 1
ATOM 695 C C . THR A 1 90 ? -24.545 1.039 13.208 1.00 89.38 90 THR A C 1
ATOM 697 O O . THR A 1 90 ? -24.462 -0.113 13.633 1.00 89.38 90 THR A O 1
ATOM 700 N N . LEU A 1 91 ? -24.094 2.084 13.907 1.00 89.62 91 LEU A N 1
ATOM 701 C CA . LEU A 1 91 ? -23.375 1.968 15.181 1.00 89.62 91 LEU A CA 1
ATOM 702 C C . LEU A 1 91 ? -24.209 1.313 16.290 1.00 89.62 91 LEU A C 1
ATOM 704 O O . LEU A 1 91 ? -23.705 0.458 17.019 1.00 89.62 91 LEU A O 1
ATOM 708 N N . LYS A 1 92 ? -25.510 1.625 16.376 1.00 86.94 92 LYS A N 1
ATOM 709 C CA . LYS A 1 92 ? -26.430 1.001 17.349 1.00 86.94 92 LYS A CA 1
ATOM 710 C C . LYS A 1 92 ? -26.558 -0.519 17.195 1.00 86.94 92 LYS A C 1
ATOM 712 O O . LYS A 1 92 ? -26.921 -1.189 18.155 1.00 86.94 92 LYS A O 1
ATOM 717 N N . LYS A 1 93 ? -26.253 -1.073 16.015 1.00 85.31 93 LYS A N 1
ATOM 718 C CA . LYS A 1 93 ? -26.285 -2.524 15.762 1.00 85.31 93 LYS A CA 1
ATOM 719 C C . LYS A 1 93 ? -25.024 -3.241 16.254 1.00 85.31 93 LYS A C 1
ATOM 721 O O . LYS A 1 93 ? -24.996 -4.470 16.286 1.00 85.31 93 LYS A O 1
ATOM 726 N N . THR A 1 94 ? -23.980 -2.503 16.638 1.00 83.62 94 THR A N 1
ATOM 727 C CA . THR A 1 94 ? -22.727 -3.096 17.115 1.00 83.62 94 THR A CA 1
ATOM 728 C C . THR A 1 94 ? -22.926 -3.742 18.489 1.00 83.62 94 THR A C 1
ATOM 730 O O . THR A 1 94 ? -23.401 -3.116 19.438 1.00 83.62 94 THR A O 1
ATOM 733 N N . LYS A 1 95 ? -22.535 -5.011 18.625 1.00 80.25 95 LYS A N 1
ATOM 734 C CA . LYS A 1 95 ? -22.575 -5.755 19.898 1.00 80.25 95 LYS A CA 1
ATOM 735 C C . LYS A 1 95 ? -21.203 -5.764 20.577 1.00 80.25 95 LYS A C 1
ATOM 737 O O . LYS A 1 95 ? -20.193 -5.665 19.887 1.00 80.25 95 LYS A O 1
ATOM 742 N N . GLY A 1 96 ? -21.156 -5.912 21.900 1.00 84.25 96 GLY A N 1
ATOM 743 C CA . GLY A 1 96 ? -19.910 -5.964 22.681 1.00 84.25 96 GLY A CA 1
ATOM 744 C C . GLY A 1 96 ? -19.190 -4.617 22.825 1.00 84.25 96 GLY A C 1
ATOM 745 O O . GLY A 1 96 ? -19.707 -3.581 22.396 1.00 84.25 96 GLY A O 1
ATOM 746 N N . ASP A 1 97 ? -17.992 -4.665 23.411 1.00 87.19 97 ASP A N 1
ATOM 747 C CA . ASP A 1 97 ? -17.221 -3.488 23.844 1.00 87.19 97 ASP A CA 1
ATOM 748 C C . ASP A 1 97 ? -16.519 -2.728 22.716 1.00 87.19 97 ASP A C 1
ATOM 750 O O . ASP A 1 97 ? -16.192 -1.554 22.872 1.00 87.19 97 ASP A O 1
ATOM 754 N N . PHE A 1 98 ? -16.337 -3.372 21.565 1.00 88.12 98 PHE A N 1
ATOM 755 C CA . PHE A 1 98 ? -15.572 -2.832 20.446 1.00 88.12 98 PHE A CA 1
ATOM 756 C C . PHE A 1 98 ? -16.435 -2.505 19.226 1.00 88.12 98 PHE A C 1
ATOM 758 O O . PHE A 1 98 ? -17.285 -3.307 18.806 1.00 88.12 98 PHE A O 1
ATOM 765 N N . VAL A 1 99 ? -16.121 -1.371 18.602 1.00 90.69 99 VAL A N 1
ATOM 766 C CA . VAL A 1 99 ? -16.579 -0.961 17.272 1.00 90.69 99 VAL A CA 1
ATOM 767 C C . VAL A 1 99 ? -15.403 -1.081 16.312 1.00 90.69 99 VAL A C 1
ATOM 769 O O . VAL A 1 99 ? -14.398 -0.393 16.474 1.00 90.69 99 VAL A O 1
ATOM 772 N N . PHE A 1 100 ? -15.527 -1.966 15.325 1.00 90.00 100 PHE A N 1
ATOM 773 C CA . PHE A 1 100 ? -14.489 -2.186 14.325 1.00 90.00 100 PHE A CA 1
ATOM 774 C C . PHE A 1 100 ? -14.822 -1.427 13.044 1.00 90.00 100 PHE A C 1
ATOM 776 O O . PHE A 1 100 ? -15.924 -1.575 12.511 1.00 90.00 100 PHE A O 1
ATOM 783 N N . VAL A 1 101 ? -13.873 -0.618 12.583 1.00 92.00 101 VAL A N 1
ATOM 784 C CA . VAL A 1 101 ? -14.023 0.296 11.456 1.00 92.00 101 VAL A CA 1
ATOM 785 C C . VAL A 1 101 ? -12.834 0.140 10.508 1.00 92.00 101 VAL A C 1
ATOM 787 O O . VAL A 1 101 ? -11.692 0.116 10.962 1.00 92.00 101 VAL A O 1
ATOM 790 N N . ASP A 1 102 ? -13.096 0.040 9.209 1.00 91.50 102 ASP A N 1
ATOM 791 C CA . ASP A 1 102 ? -12.093 -0.086 8.141 1.00 91.50 102 ASP A CA 1
ATOM 792 C C . ASP A 1 102 ? -12.363 0.948 7.026 1.00 91.50 102 ASP A C 1
ATOM 794 O O . ASP A 1 102 ? -13.364 1.667 7.068 1.00 91.50 102 ASP A O 1
ATOM 798 N N . GLU A 1 103 ? -11.466 1.033 6.043 1.00 89.62 103 GLU A N 1
ATOM 799 C CA . GLU A 1 103 ? -11.535 1.963 4.896 1.00 89.62 103 GLU A CA 1
ATOM 800 C C . GLU A 1 103 ? -11.473 3.458 5.272 1.00 89.62 103 GLU A C 1
ATOM 802 O O . GLU A 1 103 ? -12.011 4.339 4.592 1.00 89.62 103 GLU A O 1
ATOM 807 N N . GLY A 1 104 ? -10.751 3.776 6.351 1.00 88.56 104 GLY A N 1
ATOM 808 C CA . GLY A 1 104 ? -10.308 5.138 6.655 1.00 88.56 104 GLY A CA 1
ATOM 809 C C . GLY A 1 104 ? -9.151 5.584 5.760 1.00 88.56 104 GLY A C 1
ATOM 810 O O . GLY A 1 104 ? -8.084 5.918 6.269 1.00 88.56 104 GLY A O 1
ATOM 811 N N . ASP A 1 105 ? -9.305 5.507 4.442 1.00 88.44 105 ASP A N 1
ATOM 812 C CA . ASP A 1 105 ? -8.217 5.723 3.489 1.00 88.44 105 ASP A CA 1
ATOM 813 C C . ASP A 1 105 ? -8.537 6.746 2.391 1.00 88.44 105 ASP A C 1
ATOM 815 O O . ASP A 1 105 ? -9.654 7.257 2.279 1.00 88.44 105 ASP A O 1
ATOM 819 N N . ILE A 1 106 ? -7.517 7.050 1.588 1.00 84.88 106 ILE A N 1
ATOM 820 C CA . ILE A 1 106 ? -7.502 8.037 0.503 1.00 84.88 106 ILE A CA 1
ATOM 821 C C . ILE A 1 106 ? -8.593 7.842 -0.560 1.00 84.88 106 ILE A C 1
ATOM 823 O O . ILE A 1 106 ? -8.897 8.781 -1.305 1.00 84.88 106 ILE A O 1
ATOM 827 N N . LYS A 1 107 ? -9.186 6.645 -0.681 1.00 86.62 107 LYS A N 1
ATOM 828 C CA . LYS A 1 107 ? -10.269 6.391 -1.644 1.00 86.62 107 LYS A CA 1
ATOM 829 C C . LYS A 1 107 ? -11.591 6.971 -1.156 1.00 86.62 107 LYS A C 1
ATOM 831 O O . LYS A 1 107 ? -12.394 7.426 -1.974 1.00 86.62 107 LYS A O 1
ATOM 836 N N . THR A 1 108 ? -11.788 7.036 0.156 1.00 88.81 108 THR A N 1
ATOM 837 C CA . THR A 1 108 ? -12.973 7.629 0.773 1.00 88.81 108 THR A CA 1
ATOM 838 C C . THR A 1 108 ? -12.942 9.152 0.611 1.00 88.81 108 THR A C 1
ATOM 840 O O . THR A 1 108 ? -11.912 9.803 0.773 1.00 88.81 108 THR A O 1
ATOM 843 N N . SER A 1 109 ? -14.078 9.757 0.245 1.00 89.44 109 SER A N 1
ATOM 844 C CA . SER A 1 109 ? -14.151 11.221 0.112 1.00 89.44 109 SER A CA 1
ATOM 845 C C . SER A 1 109 ? -13.898 11.915 1.455 1.00 89.44 109 SER A C 1
ATOM 847 O O . SER A 1 109 ? -14.329 11.419 2.496 1.00 89.44 109 SER A O 1
ATOM 849 N N . TRP A 1 110 ? -13.277 13.100 1.433 1.00 90.38 110 TRP A N 1
ATOM 850 C CA . TRP A 1 110 ? -12.999 13.876 2.648 1.00 90.38 110 TRP A CA 1
ATOM 851 C C . TRP A 1 110 ? -14.247 14.097 3.513 1.00 90.38 110 TRP A C 1
ATOM 853 O O . TRP A 1 110 ? -14.228 13.870 4.720 1.00 90.38 110 TRP A O 1
ATOM 863 N N . LYS A 1 111 ? -15.371 14.463 2.884 1.00 92.25 111 LYS A N 1
ATOM 864 C CA . LYS A 1 111 ? -16.655 14.668 3.570 1.00 92.25 111 LYS A CA 1
ATOM 865 C C . LYS A 1 111 ? -17.140 13.399 4.280 1.00 92.25 111 LYS A C 1
ATOM 867 O O . LYS A 1 111 ? -17.649 13.486 5.396 1.00 92.25 111 LYS A O 1
ATOM 872 N N . ALA A 1 112 ? -16.984 12.238 3.644 1.00 93.50 112 ALA A N 1
ATOM 873 C CA . ALA A 1 112 ? -17.381 10.957 4.220 1.00 93.50 112 ALA A CA 1
ATOM 874 C C . ALA A 1 112 ? -16.432 10.519 5.351 1.00 93.50 112 ALA A C 1
ATOM 876 O O . ALA A 1 112 ? -16.912 10.086 6.395 1.00 93.50 112 ALA A O 1
ATOM 877 N N . LEU A 1 113 ? -15.114 10.712 5.193 1.00 93.56 113 LEU A N 1
ATOM 878 C CA . LEU A 1 113 ? -14.127 10.494 6.260 1.00 93.56 113 LEU A CA 1
ATOM 879 C C . LEU A 1 113 ? -14.452 11.342 7.493 1.00 93.56 113 LEU A C 1
ATOM 881 O O . LEU A 1 113 ? -14.586 10.810 8.594 1.00 93.56 113 LEU A O 1
ATOM 885 N N . HIS A 1 114 ? -14.634 12.648 7.300 1.00 94.19 114 HIS A N 1
ATOM 886 C CA . HIS A 1 114 ? -14.939 13.583 8.378 1.00 94.19 114 HIS A CA 1
ATOM 887 C C . HIS A 1 114 ? -16.252 13.218 9.084 1.00 94.19 114 HIS A C 1
ATOM 889 O O . HIS A 1 114 ? -16.269 13.026 10.298 1.00 94.19 114 HIS A O 1
ATOM 895 N N . GLY A 1 115 ? -17.350 13.067 8.334 1.00 95.19 115 GLY A N 1
ATOM 896 C CA . GLY A 1 115 ? -18.662 12.751 8.909 1.00 95.19 115 GLY A CA 1
ATOM 897 C C . GLY A 1 115 ? -18.702 11.392 9.616 1.00 95.19 115 GLY A C 1
ATOM 898 O O . GLY A 1 115 ? -19.296 11.269 10.692 1.00 95.19 115 GLY A O 1
ATOM 899 N N . GLY A 1 116 ? -18.035 10.382 9.053 1.00 95.81 116 GLY A N 1
ATOM 900 C CA . GLY A 1 116 ? -17.942 9.049 9.641 1.00 95.81 116 GLY A CA 1
ATOM 901 C C . GLY A 1 116 ? -17.156 9.036 10.951 1.00 95.81 116 GLY A C 1
ATOM 902 O O . GLY A 1 116 ? -17.633 8.490 11.950 1.00 95.81 116 GLY A O 1
ATOM 903 N N . LEU A 1 117 ? -15.985 9.684 10.985 1.00 96.44 117 LEU A N 1
ATOM 904 C CA . LEU A 1 117 ? -15.145 9.775 12.186 1.00 96.44 117 LEU A CA 1
ATOM 905 C C . LEU A 1 117 ? -15.780 10.636 13.283 1.00 96.44 117 LEU A C 1
ATOM 907 O O . LEU A 1 117 ? -15.699 10.275 14.456 1.00 96.44 117 LEU A O 1
ATOM 911 N N . GLU A 1 118 ? -16.462 11.724 12.923 1.00 96.38 118 GLU A N 1
ATOM 912 C CA . GLU A 1 118 ? -17.241 12.544 13.857 1.00 96.38 118 GLU A CA 1
ATOM 913 C C . GLU A 1 118 ? -18.380 11.748 14.498 1.00 96.38 118 GLU A C 1
ATOM 915 O O . GLU A 1 118 ? -18.523 11.713 15.725 1.00 96.38 118 GLU A O 1
ATOM 920 N N . THR A 1 119 ? -19.155 11.041 13.674 1.00 96.62 119 THR A N 1
ATOM 921 C CA . THR A 1 119 ? -20.257 10.197 14.146 1.00 96.62 119 THR A CA 1
ATOM 922 C C . THR A 1 119 ? -19.747 9.079 15.056 1.00 96.62 119 THR A C 1
ATOM 924 O O . THR A 1 119 ? -20.325 8.828 16.119 1.00 96.62 119 THR A O 1
ATOM 927 N N . LEU A 1 120 ? -18.642 8.432 14.672 1.00 96.31 120 LEU A N 1
ATOM 928 C CA . LEU A 1 120 ? -17.983 7.407 15.475 1.00 96.31 120 LEU A CA 1
ATOM 929 C C . LEU A 1 120 ? -17.499 7.973 16.812 1.00 96.31 120 LEU A C 1
ATOM 931 O O . LEU A 1 120 ? -17.824 7.419 17.859 1.00 96.31 120 LEU A O 1
ATOM 935 N N . GLY A 1 121 ? -16.757 9.079 16.797 1.00 96.06 121 GLY A N 1
ATOM 936 C CA . GLY A 1 121 ? -16.172 9.679 17.992 1.00 96.06 121 GLY A CA 1
ATOM 937 C C . GLY A 1 121 ? -17.215 10.071 19.036 1.00 96.06 121 GLY A C 1
ATOM 938 O O . GLY A 1 121 ? -17.036 9.776 20.221 1.00 96.06 121 GLY A O 1
ATOM 939 N N . LYS A 1 122 ? -18.342 10.647 18.597 1.00 95.81 122 LYS A N 1
ATOM 940 C CA . LYS A 1 122 ? -19.488 10.932 19.470 1.00 95.81 122 LYS A CA 1
ATOM 941 C C . LYS A 1 122 ? -20.063 9.653 20.081 1.00 95.81 122 LYS A C 1
ATOM 943 O O . LYS A 1 122 ? -20.249 9.577 21.291 1.00 95.81 122 LYS A O 1
ATOM 948 N N . TYR A 1 123 ? -20.289 8.626 19.266 1.00 95.50 123 TYR A N 1
ATOM 949 C CA . TYR A 1 123 ? -20.840 7.356 19.736 1.00 95.50 123 TYR A CA 1
ATOM 950 C C . TYR A 1 123 ? -19.933 6.641 20.747 1.00 95.50 123 TYR A C 1
ATOM 952 O O . TYR A 1 123 ? -20.429 6.126 21.751 1.00 95.50 123 TYR A O 1
ATOM 960 N N . LEU A 1 124 ? -18.616 6.616 20.514 1.00 95.31 124 LEU A N 1
ATOM 961 C CA . LEU A 1 124 ? -17.655 6.028 21.451 1.00 95.31 124 LEU A CA 1
ATOM 962 C C . LEU A 1 124 ? -17.717 6.749 22.802 1.00 95.31 124 LEU A C 1
ATOM 964 O O . LEU A 1 124 ? -17.836 6.093 23.835 1.00 95.31 124 LEU A O 1
ATOM 968 N N . LYS A 1 125 ? -17.732 8.086 22.792 1.00 94.88 125 LYS A N 1
ATOM 969 C CA . LYS A 1 125 ? -17.848 8.905 24.004 1.00 94.88 125 LYS A CA 1
ATOM 970 C C . LYS A 1 125 ? -19.151 8.647 24.766 1.00 94.88 125 LYS A C 1
ATOM 972 O O . LYS A 1 125 ? -19.109 8.467 25.978 1.00 94.88 125 LYS A O 1
ATOM 977 N N . ASP A 1 126 ? -20.281 8.597 24.063 1.00 94.44 126 ASP A N 1
ATOM 978 C CA . ASP A 1 126 ? -21.607 8.438 24.674 1.00 94.44 126 ASP A CA 1
ATOM 979 C C . ASP A 1 126 ? -21.827 7.028 25.251 1.00 94.44 126 ASP A C 1
ATOM 981 O O . ASP A 1 126 ? -22.570 6.857 26.215 1.00 94.44 126 ASP A O 1
ATOM 985 N N . THR A 1 127 ? -21.200 6.003 24.663 1.00 93.44 127 THR A N 1
ATOM 986 C CA . THR A 1 127 ? -21.424 4.594 25.041 1.00 93.44 127 THR A CA 1
ATOM 987 C C . THR A 1 127 ? -20.292 3.967 25.847 1.00 93.44 127 THR A C 1
ATOM 989 O O . THR A 1 127 ? -20.451 2.858 26.353 1.00 93.44 127 THR A O 1
ATOM 992 N N . GLY A 1 128 ? -19.132 4.622 25.931 1.00 93.31 128 GLY A N 1
ATOM 993 C CA . GLY A 1 128 ? -17.926 4.051 26.529 1.00 93.31 128 GLY A CA 1
ATOM 994 C C . GLY A 1 128 ? -17.315 2.901 25.720 1.00 93.31 128 GLY A C 1
ATOM 995 O O . GLY A 1 128 ? -16.399 2.238 26.203 1.00 93.31 128 GLY A O 1
ATOM 996 N N . LYS A 1 129 ? -17.785 2.634 24.495 1.00 92.06 129 LYS A N 1
ATOM 997 C CA . LYS A 1 129 ? -17.188 1.614 23.624 1.00 92.06 129 LYS A CA 1
ATOM 998 C C . LYS A 1 129 ? -15.795 2.017 23.148 1.00 92.06 129 LYS A C 1
ATOM 1000 O O . LYS A 1 129 ? -15.426 3.188 23.174 1.00 92.06 129 LYS A O 1
ATOM 1005 N N . ILE A 1 130 ? -15.042 1.027 22.689 1.00 91.75 130 ILE A N 1
ATOM 1006 C CA . ILE A 1 130 ? -13.681 1.176 22.185 1.00 91.75 130 ILE A CA 1
ATOM 1007 C C . ILE A 1 130 ? -13.703 1.109 20.658 1.00 91.75 130 ILE A C 1
ATOM 1009 O O . ILE A 1 130 ? -14.237 0.164 20.075 1.00 91.75 130 ILE A O 1
ATOM 1013 N N . GLY A 1 131 ? -13.133 2.111 19.997 1.00 92.06 131 GLY A N 1
ATOM 1014 C CA . GLY A 1 131 ? -12.956 2.118 18.548 1.00 92.06 131 GLY A CA 1
ATOM 1015 C C . GLY A 1 131 ? -11.676 1.396 18.141 1.00 92.06 131 GLY A C 1
ATOM 1016 O O . GLY A 1 131 ? -10.615 1.665 18.697 1.00 92.06 131 GLY A O 1
ATOM 1017 N N . LEU A 1 132 ? -11.759 0.525 17.140 1.00 91.81 132 LEU A N 1
ATOM 1018 C CA . LEU A 1 132 ? -10.605 0.036 16.391 1.00 91.81 132 LEU A CA 1
ATOM 1019 C C . LEU A 1 132 ? -10.760 0.507 14.948 1.00 91.81 132 LEU A C 1
ATOM 1021 O O . LEU A 1 132 ? -11.645 0.019 14.246 1.00 91.81 132 LEU A O 1
ATOM 1025 N N . VAL A 1 133 ? -9.937 1.469 14.535 1.00 93.50 133 VAL A N 1
ATOM 1026 C CA . VAL A 1 133 ? -10.055 2.149 13.240 1.00 93.50 133 VAL A CA 1
ATOM 1027 C C . VAL A 1 133 ? -8.847 1.819 12.371 1.00 93.50 133 VAL A C 1
ATOM 1029 O O . VAL A 1 133 ? -7.706 2.071 12.762 1.00 93.50 133 VAL A O 1
ATOM 1032 N N . LEU A 1 134 ? -9.095 1.258 11.190 1.00 93.06 134 LEU A N 1
ATOM 1033 C CA . LEU A 1 134 ? -8.072 0.952 10.195 1.00 93.06 134 LEU A CA 1
ATOM 1034 C C . LEU A 1 134 ? -8.148 1.927 9.028 1.00 93.06 134 LEU A C 1
ATOM 1036 O O . LEU A 1 134 ? -9.226 2.282 8.553 1.00 93.06 134 LEU A O 1
ATOM 1040 N N . GLY A 1 135 ? -6.980 2.324 8.541 1.00 92.06 135 GLY A N 1
ATOM 1041 C CA . GLY A 1 135 ? -6.883 3.228 7.406 1.00 92.06 135 GLY A CA 1
ATOM 1042 C C . GLY A 1 135 ? -5.457 3.403 6.923 1.00 92.06 135 GLY A C 1
ATOM 1043 O O . GLY A 1 135 ? -4.527 2.750 7.412 1.00 92.06 135 GLY A O 1
ATOM 1044 N N . ASP A 1 136 ? -5.286 4.260 5.927 1.00 90.06 136 ASP A N 1
ATOM 1045 C CA . ASP A 1 136 ? -3.964 4.700 5.500 1.00 90.06 136 ASP A CA 1
ATOM 1046 C C . ASP A 1 136 ? -3.504 5.929 6.292 1.00 90.06 136 ASP A C 1
ATOM 1048 O O . ASP A 1 136 ? -3.971 6.185 7.411 1.00 90.06 136 ASP A O 1
ATOM 1052 N N . PHE A 1 137 ? -2.529 6.662 5.758 1.00 88.75 137 PHE A N 1
ATOM 1053 C CA . PHE A 1 137 ? -2.011 7.866 6.393 1.00 88.75 137 PHE A CA 1
ATOM 1054 C C . PHE A 1 137 ? -3.030 9.006 6.480 1.00 88.75 137 PHE A C 1
ATOM 1056 O O . PHE A 1 137 ? -2.818 9.899 7.293 1.00 88.75 137 PHE A O 1
ATOM 1063 N N . SER A 1 138 ? -4.174 8.934 5.790 1.00 90.50 138 SER A N 1
ATOM 1064 C CA . SER A 1 138 ? -5.292 9.874 5.954 1.00 90.50 138 SER A CA 1
ATOM 1065 C C . SER A 1 138 ? -5.716 9.988 7.419 1.00 90.50 138 SER A C 1
ATOM 1067 O O . SER A 1 138 ? -5.925 11.088 7.918 1.00 90.50 138 SER A O 1
ATOM 1069 N N . LEU A 1 139 ? -5.751 8.878 8.169 1.00 92.19 139 LEU A N 1
ATOM 1070 C CA . LEU A 1 139 ? -6.115 8.910 9.593 1.00 92.19 139 LEU A CA 1
ATOM 1071 C C . LEU A 1 139 ? -5.094 9.630 10.482 1.00 92.19 139 LEU A C 1
ATOM 1073 O O . LEU A 1 139 ? -5.420 9.947 11.622 1.00 92.19 139 LEU A O 1
ATOM 1077 N N . ARG A 1 140 ? -3.872 9.887 9.998 1.00 91.12 140 ARG A N 1
ATOM 1078 C CA . ARG A 1 140 ? -2.876 10.704 10.713 1.00 91.12 140 ARG A CA 1
ATOM 1079 C C . ARG A 1 140 ? -3.124 12.197 10.549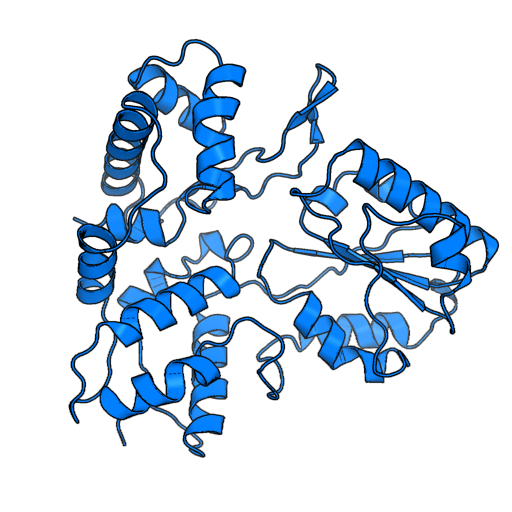 1.00 91.12 140 ARG A C 1
ATOM 1081 O O . ARG A 1 140 ? -2.474 12.982 11.231 1.00 91.12 140 ARG A O 1
ATOM 1088 N N . ASN A 1 141 ? -4.054 12.593 9.682 1.00 91.75 141 ASN A N 1
ATOM 1089 C CA . ASN A 1 141 ? -4.450 13.982 9.562 1.00 91.75 141 ASN A CA 1
ATOM 1090 C C . ASN A 1 141 ? -5.114 14.452 10.878 1.00 91.75 141 ASN A C 1
ATOM 1092 O O . ASN A 1 141 ? -6.098 13.840 11.319 1.00 91.75 141 ASN A O 1
ATOM 1096 N N . PRO A 1 142 ? -4.609 15.521 11.527 1.00 91.06 142 PRO A N 1
ATOM 1097 C CA . PRO A 1 142 ? -5.202 16.064 12.747 1.00 91.06 142 PRO A CA 1
ATOM 1098 C C . PRO A 1 142 ? -6.668 16.474 12.589 1.00 91.06 142 PRO A C 1
ATOM 1100 O O . PRO A 1 142 ? -7.450 16.270 13.515 1.00 91.06 142 PRO A O 1
ATOM 1103 N N . ASP A 1 143 ? -7.070 16.982 11.422 1.00 90.81 143 ASP A N 1
ATOM 1104 C CA . ASP A 1 143 ? -8.449 17.406 11.165 1.00 90.81 143 ASP A CA 1
ATOM 1105 C C . ASP A 1 143 ? -9.428 16.239 11.113 1.00 90.81 143 ASP A C 1
ATOM 1107 O O . ASP A 1 143 ? -10.596 16.424 11.430 1.00 90.81 143 ASP A O 1
ATOM 1111 N N . LEU A 1 144 ? -8.956 15.036 10.783 1.00 92.19 144 LEU A N 1
ATOM 1112 C CA . LEU A 1 144 ? -9.755 13.814 10.834 1.00 92.19 144 LEU A CA 1
ATOM 1113 C C . LEU A 1 144 ? -9.683 13.163 12.220 1.00 92.19 144 LEU A C 1
ATOM 1115 O O . LEU A 1 144 ? -10.707 12.872 12.839 1.00 92.19 144 LEU A O 1
ATOM 1119 N N . SER A 1 145 ? -8.474 12.955 12.741 1.00 91.31 145 SER A N 1
ATOM 1120 C CA . SER A 1 145 ? -8.265 12.214 13.992 1.00 91.31 145 SER A CA 1
ATOM 1121 C C . SER A 1 145 ? -8.801 12.934 15.231 1.00 91.31 145 SER A C 1
ATOM 1123 O O . SER A 1 145 ? -9.244 12.257 16.160 1.00 91.31 145 SER A O 1
ATOM 1125 N N . ARG A 1 146 ? -8.859 14.275 15.241 1.00 91.06 146 ARG A N 1
ATOM 1126 C CA . ARG A 1 146 ? -9.425 15.066 16.355 1.00 91.06 146 ARG A CA 1
ATOM 1127 C C . ARG A 1 146 ? -10.891 14.755 16.661 1.00 91.06 146 ARG A C 1
ATOM 1129 O O . ARG A 1 146 ? -11.353 15.037 17.763 1.00 91.06 146 ARG A O 1
ATOM 1136 N N . HIS A 1 147 ? -11.627 14.211 15.692 1.00 92.44 147 HIS A N 1
ATOM 1137 C CA . HIS A 1 147 ? -13.027 13.839 15.878 1.00 92.44 147 HIS A CA 1
ATOM 1138 C C . HIS A 1 147 ? -13.191 12.602 16.760 1.00 92.44 147 HIS A C 1
ATOM 1140 O O . HIS A 1 147 ? -14.230 12.425 17.395 1.00 92.44 147 HIS A O 1
ATOM 1146 N N . LEU A 1 148 ? -12.162 11.760 16.838 1.00 91.12 148 LEU A N 1
ATOM 1147 C CA . LEU A 1 148 ? -12.133 10.626 17.745 1.00 91.12 148 LEU A CA 1
ATOM 1148 C C . LEU A 1 148 ? -11.746 11.114 19.141 1.00 91.12 148 LEU A C 1
ATOM 1150 O O . LEU A 1 148 ? -10.818 11.897 19.318 1.00 91.12 148 LEU A O 1
ATOM 1154 N N . SER A 1 149 ? -12.451 10.640 20.165 1.00 78.88 149 SER A N 1
ATOM 1155 C CA . SER A 1 149 ? -12.085 10.950 21.547 1.00 78.88 149 SER A CA 1
ATOM 1156 C C . SER A 1 149 ? -10.769 10.241 21.887 1.00 78.88 149 SER A C 1
ATOM 1158 O O . SER A 1 149 ? -10.695 9.020 21.801 1.00 78.88 149 SER A O 1
ATOM 1160 N N . LYS A 1 150 ? -9.725 11.000 22.255 1.00 85.06 150 LYS A N 1
ATOM 1161 C CA . LYS A 1 150 ? -8.395 10.482 22.650 1.00 85.06 150 LYS A CA 1
ATOM 1162 C C . LYS A 1 150 ? -7.831 9.441 21.653 1.00 85.06 150 LYS A C 1
ATOM 1164 O O . LYS A 1 150 ? -7.627 8.285 22.040 1.00 85.06 150 LYS A O 1
ATOM 1169 N N . PRO A 1 151 ? -7.592 9.814 20.380 1.00 90.31 151 PRO A N 1
ATOM 1170 C CA . PRO A 1 151 ? -7.063 8.881 19.396 1.00 90.31 151 PRO A CA 1
ATOM 1171 C C . PRO A 1 151 ? -5.660 8.442 19.816 1.00 90.31 151 PRO A C 1
ATOM 1173 O O . PRO A 1 151 ? -4.810 9.270 20.146 1.00 90.31 151 PRO A O 1
ATOM 1176 N N . LYS A 1 152 ? -5.407 7.136 19.797 1.00 90.69 152 LYS A N 1
ATOM 1177 C CA . LYS A 1 152 ? -4.071 6.575 19.990 1.00 90.69 152 LYS A CA 1
ATOM 1178 C C . LYS A 1 152 ? -3.678 5.829 18.733 1.00 90.69 152 LYS A C 1
ATOM 1180 O O . LYS A 1 152 ? -4.415 4.964 18.268 1.00 90.69 152 LYS A O 1
ATOM 1185 N N . PHE A 1 153 ? -2.522 6.163 18.188 1.00 91.06 153 PHE A N 1
ATOM 1186 C CA . PHE A 1 153 ? -1.964 5.456 17.048 1.00 91.06 153 PHE A CA 1
ATOM 1187 C C . PHE A 1 153 ? -1.133 4.284 17.548 1.00 91.06 153 PHE A C 1
ATOM 1189 O O . PHE A 1 153 ? -0.410 4.412 18.535 1.00 91.06 153 PHE A O 1
ATOM 1196 N N . MET A 1 154 ? -1.236 3.152 16.862 1.00 89.06 154 MET A N 1
ATOM 1197 C CA . MET A 1 154 ? -0.285 2.067 17.055 1.00 89.06 154 MET A CA 1
ATOM 1198 C C . MET A 1 154 ? 1.105 2.558 16.640 1.00 89.06 154 MET A C 1
ATOM 1200 O O . MET A 1 154 ? 1.269 3.116 15.551 1.00 89.06 154 MET A O 1
ATOM 1204 N N . ASN A 1 155 ? 2.087 2.382 17.518 1.00 82.19 155 ASN A N 1
ATOM 1205 C CA . ASN A 1 155 ? 3.439 2.891 17.307 1.00 82.19 155 ASN A CA 1
ATOM 1206 C C . ASN A 1 155 ? 4.193 2.043 16.286 1.00 82.19 155 ASN A C 1
ATOM 1208 O O . ASN A 1 155 ? 4.978 2.566 15.499 1.00 82.19 155 ASN A O 1
ATOM 1212 N N . SER A 1 156 ? 3.950 0.733 16.300 1.00 75.06 156 SER A N 1
ATOM 1213 C CA . SER A 1 156 ? 4.663 -0.230 15.475 1.00 75.06 156 SER A CA 1
ATOM 1214 C C . SER A 1 156 ? 3.694 -0.980 14.576 1.00 75.06 156 SER A C 1
ATOM 1216 O O . SER A 1 156 ? 2.901 -1.784 15.056 1.00 75.06 156 SER A O 1
ATOM 1218 N N . PHE A 1 157 ? 3.790 -0.760 13.265 1.00 83.44 157 PHE A N 1
ATOM 1219 C CA . PHE A 1 157 ? 3.327 -1.709 12.252 1.00 83.44 157 PHE A CA 1
ATOM 1220 C C . PHE A 1 157 ? 4.516 -2.010 11.354 1.00 83.44 157 PHE A C 1
ATOM 1222 O O . PHE A 1 157 ? 4.989 -1.109 10.662 1.00 83.44 157 PHE A O 1
ATOM 1229 N N . GLU A 1 158 ? 5.062 -3.223 11.447 1.00 86.06 158 GLU A N 1
ATOM 1230 C CA . GLU A 1 158 ? 6.377 -3.511 10.877 1.00 86.06 158 GLU A CA 1
ATOM 1231 C C . GLU A 1 158 ? 6.362 -3.250 9.350 1.00 86.06 158 GLU A C 1
ATOM 1233 O O . GLU A 1 158 ? 5.389 -3.591 8.658 1.00 86.06 158 GLU A O 1
ATOM 1238 N N . PRO A 1 159 ? 7.395 -2.598 8.798 1.00 84.31 159 PRO A N 1
ATOM 1239 C CA . PRO A 1 159 ? 7.424 -2.254 7.382 1.00 84.31 159 PRO A CA 1
ATOM 1240 C C . PRO A 1 159 ? 7.472 -3.507 6.504 1.00 84.31 159 PRO A C 1
ATOM 1242 O O . PRO A 1 159 ? 7.836 -4.597 6.952 1.00 84.31 159 PRO A O 1
ATOM 1245 N N . LEU A 1 160 ? 7.111 -3.347 5.231 1.00 86.25 160 LEU A N 1
ATOM 1246 C CA . LEU A 1 160 ? 7.399 -4.363 4.225 1.00 86.25 160 LEU A CA 1
ATOM 1247 C C . LEU A 1 160 ? 8.818 -4.137 3.693 1.00 86.25 160 LEU A C 1
ATOM 1249 O O . LEU A 1 160 ? 9.013 -3.443 2.694 1.00 86.25 160 LEU A O 1
ATOM 1253 N N . ASP A 1 161 ? 9.782 -4.702 4.413 1.00 87.69 161 ASP A N 1
ATOM 1254 C CA . ASP A 1 161 ? 11.196 -4.762 4.045 1.00 87.69 161 ASP A CA 1
ATOM 1255 C C . ASP A 1 161 ? 11.574 -6.141 3.467 1.00 87.69 161 ASP A C 1
ATOM 1257 O O . ASP A 1 161 ? 10.756 -7.071 3.401 1.00 87.69 161 ASP A O 1
ATOM 1261 N N . GLU A 1 162 ? 12.830 -6.284 3.045 1.00 89.62 162 GLU A N 1
ATOM 1262 C CA . GLU A 1 162 ? 13.374 -7.534 2.513 1.00 89.62 162 GLU A CA 1
ATOM 1263 C C . GLU A 1 162 ? 13.221 -8.704 3.498 1.00 89.62 162 GLU A C 1
ATOM 1265 O O . GLU A 1 162 ? 12.760 -9.791 3.130 1.00 89.62 162 GLU A O 1
ATOM 1270 N N . LYS A 1 163 ? 13.564 -8.487 4.774 1.00 89.25 163 LYS A N 1
ATOM 1271 C CA . LYS A 1 163 ? 13.490 -9.515 5.821 1.00 89.25 163 LYS A CA 1
ATOM 1272 C C . LYS A 1 163 ? 12.057 -10.013 6.000 1.00 89.25 163 LYS A C 1
ATOM 1274 O O . LYS A 1 163 ? 11.833 -11.217 6.176 1.00 89.25 163 LYS A O 1
ATOM 1279 N N . PHE A 1 164 ? 11.091 -9.101 5.961 1.00 88.31 164 PHE A N 1
ATOM 1280 C CA . PHE A 1 164 ? 9.675 -9.402 6.029 1.00 88.31 164 PHE A CA 1
ATOM 1281 C C . PHE A 1 164 ? 9.238 -10.213 4.808 1.00 88.31 164 PHE A C 1
ATOM 1283 O O . PHE A 1 164 ? 8.651 -11.282 4.981 1.00 88.31 164 PHE A O 1
ATOM 1290 N N . LEU A 1 165 ? 9.555 -9.762 3.589 1.00 90.00 165 LEU A N 1
ATOM 1291 C CA . LEU A 1 165 ? 9.142 -10.443 2.359 1.00 90.00 165 LEU A CA 1
ATOM 1292 C C . LEU A 1 165 ? 9.727 -11.858 2.262 1.00 90.00 165 LEU A C 1
ATOM 1294 O O . LEU A 1 165 ? 8.976 -12.814 2.053 1.00 90.00 165 LEU A O 1
ATOM 1298 N N . ARG A 1 166 ? 11.037 -12.019 2.492 1.00 91.81 166 ARG A N 1
ATOM 1299 C CA . ARG A 1 166 ? 11.703 -13.334 2.515 1.00 91.81 166 ARG A CA 1
ATOM 1300 C C . ARG A 1 166 ? 11.055 -14.273 3.512 1.00 91.81 166 ARG A C 1
ATOM 1302 O O . ARG A 1 166 ? 10.786 -15.433 3.212 1.00 91.81 166 ARG A O 1
ATOM 1309 N N . GLY A 1 167 ? 10.820 -13.780 4.721 1.00 90.38 167 GLY A N 1
ATOM 1310 C CA . GLY A 1 167 ? 10.269 -14.598 5.781 1.00 90.38 167 GLY A CA 1
ATOM 1311 C C . GLY A 1 167 ? 8.810 -14.983 5.548 1.00 90.38 167 GLY A C 1
ATOM 1312 O O . GLY A 1 167 ? 8.452 -16.131 5.807 1.00 90.38 167 GLY A O 1
ATOM 1313 N N . VAL A 1 168 ? 8.001 -14.092 4.957 1.00 88.75 168 VAL A N 1
ATOM 1314 C CA . VAL A 1 168 ? 6.673 -14.457 4.452 1.00 88.75 168 VAL A CA 1
ATOM 1315 C C . VAL A 1 168 ? 6.812 -15.578 3.435 1.00 88.75 168 VAL A C 1
ATOM 1317 O O . VAL A 1 168 ? 6.252 -16.645 3.654 1.00 88.75 168 VAL A O 1
ATOM 1320 N N . LEU A 1 169 ? 7.563 -15.383 2.349 1.00 90.75 169 LEU A N 1
ATOM 1321 C CA . LEU A 1 169 ? 7.657 -16.381 1.280 1.00 90.75 169 LEU A CA 1
ATOM 1322 C C . LEU A 1 169 ? 8.143 -17.735 1.810 1.00 90.75 169 LEU A C 1
ATOM 1324 O O . LEU A 1 169 ? 7.531 -18.760 1.510 1.00 90.75 169 LEU A O 1
ATOM 1328 N N . LYS A 1 170 ? 9.146 -17.743 2.695 1.00 91.38 170 LYS A N 1
ATOM 1329 C CA . LYS A 1 170 ? 9.606 -18.951 3.397 1.00 91.38 170 LYS A CA 1
ATOM 1330 C C . LYS A 1 170 ? 8.514 -19.598 4.231 1.00 91.38 170 LYS A C 1
ATOM 1332 O O . LYS A 1 170 ? 8.336 -20.806 4.151 1.00 91.38 170 LYS A O 1
ATOM 1337 N N . GLN A 1 171 ? 7.775 -18.836 5.031 1.00 89.19 171 GLN A N 1
ATOM 1338 C CA . GLN A 1 171 ? 6.682 -19.389 5.827 1.00 89.19 171 GLN A CA 1
ATOM 1339 C C . GLN A 1 171 ? 5.589 -19.989 4.932 1.00 89.19 171 GLN A C 1
ATOM 1341 O O . GLN A 1 171 ? 5.055 -21.056 5.223 1.00 89.19 171 GLN A O 1
ATOM 1346 N N . ARG A 1 172 ? 5.257 -19.324 3.825 1.00 88.50 172 ARG A N 1
ATOM 1347 C CA . ARG A 1 172 ? 4.196 -19.790 2.932 1.00 88.50 172 ARG A CA 1
ATOM 1348 C C . ARG A 1 172 ? 4.595 -21.039 2.157 1.00 88.50 172 ARG A C 1
ATOM 1350 O O . ARG A 1 172 ? 3.826 -21.995 2.081 1.00 88.50 172 ARG A O 1
ATOM 1357 N N . LEU A 1 173 ? 5.821 -21.063 1.644 1.00 90.44 173 LEU A N 1
ATOM 1358 C CA . LEU A 1 173 ? 6.379 -22.226 0.963 1.00 90.44 173 LEU A CA 1
ATOM 1359 C C . LEU A 1 173 ? 6.599 -23.398 1.916 1.00 90.44 173 LEU A C 1
ATOM 1361 O O . LEU A 1 173 ? 6.315 -24.528 1.538 1.00 90.44 173 LEU A O 1
ATOM 1365 N N . SER A 1 174 ? 7.059 -23.157 3.148 1.00 89.94 174 SER A N 1
ATOM 1366 C CA . SER A 1 174 ? 7.272 -24.228 4.129 1.00 89.94 174 SER A CA 1
ATOM 1367 C C . SER A 1 174 ? 5.971 -24.943 4.469 1.00 89.94 174 SER A C 1
ATOM 1369 O O . SER A 1 174 ? 5.954 -26.168 4.565 1.00 89.94 174 SER A O 1
ATOM 1371 N N . MET A 1 175 ? 4.872 -24.195 4.585 1.00 87.50 175 MET A N 1
ATOM 1372 C CA . MET A 1 175 ? 3.549 -24.755 4.846 1.00 87.50 175 MET A CA 1
ATOM 1373 C C . MET A 1 175 ? 2.970 -25.482 3.637 1.00 87.50 175 MET A C 1
ATOM 1375 O O . MET A 1 175 ? 2.426 -26.570 3.799 1.00 87.50 175 MET A O 1
ATOM 1379 N N . TYR A 1 176 ? 3.122 -24.924 2.434 1.00 87.69 176 TYR A N 1
ATOM 1380 C CA . TYR A 1 176 ? 2.666 -25.579 1.208 1.00 87.69 176 TYR A CA 1
ATOM 1381 C C . TYR A 1 176 ? 3.435 -26.879 0.924 1.00 87.69 176 TYR A C 1
ATOM 1383 O O . TYR A 1 176 ? 2.834 -27.916 0.662 1.00 87.69 176 TYR A O 1
ATOM 1391 N N . LEU A 1 177 ? 4.768 -26.834 1.013 1.00 88.38 177 LEU A N 1
ATOM 1392 C CA . LEU A 1 177 ? 5.653 -27.967 0.725 1.00 88.38 177 LEU A CA 1
ATOM 1393 C C . LEU A 1 177 ? 5.795 -28.939 1.901 1.00 88.38 177 LEU A C 1
ATOM 1395 O O . LEU A 1 177 ? 6.373 -30.008 1.729 1.00 88.38 177 LEU A O 1
ATOM 1399 N N . GLN A 1 178 ? 5.318 -28.566 3.093 1.00 88.69 178 GLN A N 1
ATOM 1400 C CA . GLN A 1 178 ? 5.538 -29.288 4.352 1.00 88.69 178 GLN A CA 1
ATOM 1401 C C . GLN A 1 178 ? 7.035 -29.506 4.658 1.00 88.69 178 GLN A C 1
ATOM 1403 O O . GLN A 1 178 ? 7.456 -30.554 5.147 1.00 88.69 178 GLN A O 1
ATOM 1408 N N . GLN A 1 179 ? 7.862 -28.496 4.372 1.00 87.62 179 GLN A N 1
ATOM 1409 C CA . GLN A 1 179 ? 9.322 -28.540 4.516 1.00 87.62 179 GLN A CA 1
ATOM 1410 C C . GLN A 1 179 ? 9.818 -27.436 5.447 1.00 87.62 179 GLN A C 1
ATOM 1412 O O . GLN A 1 179 ? 9.440 -26.284 5.288 1.00 87.62 179 GLN A O 1
ATOM 1417 N N . LYS A 1 180 ? 10.730 -27.749 6.378 1.00 84.75 180 LYS A N 1
ATOM 1418 C CA . LYS A 1 180 ? 11.273 -26.746 7.319 1.00 84.75 180 LYS A CA 1
ATOM 1419 C C . LYS A 1 180 ? 12.066 -25.630 6.629 1.00 84.75 180 LYS A C 1
ATOM 1421 O O . LYS A 1 180 ? 11.975 -24.483 7.045 1.00 84.75 180 LYS A O 1
ATOM 1426 N N . ASN A 1 181 ? 12.822 -25.980 5.588 1.00 87.44 181 ASN A N 1
ATOM 1427 C CA . ASN A 1 181 ? 13.707 -25.074 4.857 1.00 87.44 181 ASN A CA 1
ATOM 1428 C C . ASN A 1 181 ? 13.352 -25.121 3.363 1.00 87.44 181 ASN A C 1
ATOM 1430 O O . ASN A 1 181 ? 13.992 -25.869 2.619 1.00 87.44 181 ASN A O 1
ATOM 1434 N N . PRO A 1 182 ? 12.300 -24.405 2.931 1.00 90.94 182 PRO A N 1
ATOM 1435 C CA . PRO A 1 182 ? 11.932 -24.354 1.523 1.00 90.94 182 PRO A CA 1
ATOM 1436 C C . PRO A 1 182 ? 13.008 -23.625 0.699 1.00 90.94 182 PRO A C 1
ATOM 1438 O O . PRO A 1 182 ? 13.762 -22.818 1.253 1.00 90.94 182 PRO A O 1
ATOM 1441 N N . PRO A 1 183 ? 13.089 -23.894 -0.615 1.00 90.75 183 PRO A N 1
ATOM 1442 C CA . PRO A 1 183 ? 14.006 -23.191 -1.507 1.00 90.75 183 PRO A CA 1
ATOM 1443 C C . PRO A 1 183 ? 13.648 -21.703 -1.629 1.00 90.75 183 PRO A C 1
ATOM 1445 O O . PRO A 1 183 ? 12.480 -21.323 -1.524 1.00 90.75 183 PRO A O 1
ATOM 1448 N N . GLU A 1 184 ? 14.656 -20.870 -1.889 1.00 92.75 184 GLU A N 1
ATOM 1449 C CA . GLU A 1 184 ? 14.439 -19.498 -2.355 1.00 92.75 184 GLU A CA 1
ATOM 1450 C C . GLU A 1 184 ? 13.900 -19.537 -3.786 1.00 92.75 184 GLU A C 1
ATOM 1452 O O . GLU A 1 184 ? 14.381 -20.306 -4.617 1.00 92.75 184 GLU A O 1
ATOM 1457 N N . ILE A 1 185 ? 12.898 -18.708 -4.057 1.00 94.56 185 ILE A N 1
ATOM 1458 C CA . ILE A 1 185 ? 12.225 -18.639 -5.362 1.00 94.56 185 ILE A CA 1
ATOM 1459 C C . ILE A 1 185 ? 12.429 -17.292 -6.059 1.00 94.56 185 ILE A C 1
ATOM 1461 O O . ILE A 1 185 ? 11.992 -17.140 -7.192 1.00 94.56 185 ILE A O 1
ATOM 1465 N N . LEU A 1 186 ? 13.072 -16.324 -5.403 1.00 96.00 186 LEU A N 1
ATOM 1466 C CA . LEU A 1 186 ? 13.462 -15.032 -5.967 1.00 96.00 186 LEU A CA 1
ATOM 1467 C C . LEU A 1 186 ? 14.979 -14.876 -5.811 1.00 96.00 186 LEU A C 1
ATOM 1469 O O . LEU A 1 186 ? 15.532 -15.273 -4.783 1.00 96.00 186 LEU A O 1
ATOM 1473 N N . SER A 1 187 ? 15.643 -14.286 -6.804 1.00 95.88 187 SER A N 1
ATOM 1474 C CA . SER A 1 187 ? 17.042 -13.875 -6.678 1.00 95.88 187 SER A CA 1
ATOM 1475 C C . SER A 1 187 ? 17.192 -12.693 -5.714 1.00 95.88 187 SER A C 1
ATOM 1477 O O . SER A 1 187 ? 16.275 -11.886 -5.555 1.00 95.88 187 SER A O 1
ATOM 1479 N N . ASP A 1 188 ? 18.370 -12.557 -5.099 1.00 94.38 188 ASP A N 1
ATOM 1480 C CA . ASP A 1 188 ? 18.665 -11.451 -4.174 1.00 94.38 188 ASP A CA 1
ATOM 1481 C C . ASP A 1 188 ? 18.513 -10.078 -4.849 1.00 94.38 188 ASP A C 1
ATOM 1483 O O . ASP A 1 188 ? 17.943 -9.156 -4.275 1.00 94.38 188 ASP A O 1
ATOM 1487 N N . GLU A 1 189 ? 18.924 -9.962 -6.113 1.00 94.31 189 GLU A N 1
ATOM 1488 C CA . GLU A 1 189 ? 18.736 -8.738 -6.900 1.00 94.31 189 GLU A CA 1
ATOM 1489 C C . GLU A 1 189 ? 17.259 -8.367 -7.071 1.00 94.31 189 GLU A C 1
ATOM 1491 O O . GLU A 1 189 ? 16.909 -7.192 -6.999 1.00 94.31 189 GLU A O 1
ATOM 1496 N N . LEU A 1 190 ? 16.381 -9.358 -7.266 1.00 95.00 190 LEU A N 1
ATOM 1497 C CA . LEU A 1 190 ? 14.952 -9.108 -7.421 1.00 95.00 190 LEU A CA 1
ATOM 1498 C C . LEU A 1 190 ? 14.320 -8.661 -6.097 1.00 95.00 190 LEU A C 1
ATOM 1500 O O . LEU A 1 190 ? 13.484 -7.760 -6.101 1.00 95.00 190 LEU A O 1
ATOM 1504 N N . TYR A 1 191 ? 14.739 -9.229 -4.960 1.00 93.31 191 TYR A N 1
ATOM 1505 C CA . TYR A 1 191 ? 14.296 -8.753 -3.645 1.00 93.31 191 TYR A CA 1
ATOM 1506 C C . TYR A 1 191 ? 14.600 -7.261 -3.452 1.00 93.31 191 TYR A C 1
ATOM 1508 O O . TYR A 1 191 ? 13.703 -6.509 -3.067 1.00 93.31 191 TYR A O 1
ATOM 1516 N N . ASN A 1 192 ? 15.815 -6.829 -3.797 1.00 90.31 192 ASN A N 1
ATOM 1517 C CA . ASN A 1 192 ? 16.259 -5.445 -3.617 1.00 90.31 192 ASN A CA 1
ATOM 1518 C C . ASN A 1 192 ? 15.441 -4.432 -4.431 1.00 90.31 192 ASN A C 1
ATOM 1520 O O . ASN A 1 192 ? 15.272 -3.298 -3.994 1.00 90.31 192 ASN A O 1
ATOM 1524 N N . VAL A 1 193 ? 14.916 -4.831 -5.595 1.00 92.00 193 VAL A N 1
ATOM 1525 C CA . VAL A 1 193 ? 14.079 -3.955 -6.435 1.00 92.00 193 VAL A CA 1
ATOM 1526 C C . VAL A 1 193 ? 12.607 -3.994 -6.015 1.00 92.00 193 VAL A C 1
ATOM 1528 O O . VAL A 1 193 ? 11.920 -2.975 -6.069 1.00 92.00 193 VAL A O 1
ATOM 1531 N N . LEU A 1 194 ? 12.101 -5.151 -5.575 1.00 92.06 194 LEU A N 1
ATOM 1532 C CA . LEU A 1 194 ? 10.705 -5.282 -5.143 1.00 92.06 194 LEU A CA 1
ATOM 1533 C C . LEU A 1 194 ? 10.426 -4.585 -3.811 1.00 92.06 194 LEU A C 1
ATOM 1535 O O . LEU A 1 194 ? 9.315 -4.093 -3.600 1.00 92.06 194 LEU A O 1
ATOM 1539 N N . VAL A 1 195 ? 11.407 -4.574 -2.906 1.00 90.12 195 VAL A N 1
ATOM 1540 C CA . VAL A 1 195 ? 11.302 -3.951 -1.583 1.00 90.12 195 VAL A CA 1
ATOM 1541 C C . VAL A 1 195 ? 12.582 -3.186 -1.223 1.00 90.12 195 VAL A C 1
ATOM 1543 O O . VAL A 1 195 ? 13.291 -3.597 -0.306 1.00 90.12 195 VAL A O 1
ATOM 1546 N N . PRO A 1 196 ? 12.878 -2.056 -1.896 1.00 86.94 196 PRO A N 1
ATOM 1547 C CA . PRO A 1 196 ? 14.061 -1.265 -1.571 1.00 86.94 196 PRO A CA 1
ATOM 1548 C C . PRO A 1 196 ? 14.004 -0.760 -0.121 1.00 86.94 196 PRO A C 1
ATOM 1550 O O . PRO A 1 196 ? 12.924 -0.442 0.385 1.00 86.94 196 PRO A O 1
ATOM 1553 N N . ASP A 1 197 ? 15.151 -0.619 0.544 1.00 81.75 197 ASP A N 1
ATOM 1554 C CA . ASP A 1 197 ? 15.215 -0.271 1.975 1.00 81.75 197 ASP A CA 1
ATOM 1555 C C . ASP A 1 197 ? 14.463 1.026 2.323 1.00 81.75 197 ASP A C 1
ATOM 1557 O O . ASP A 1 197 ? 13.737 1.098 3.319 1.00 81.75 197 ASP A O 1
ATOM 1561 N N . ALA A 1 198 ? 14.556 2.040 1.457 1.00 79.69 198 ALA A N 1
ATOM 1562 C CA . ALA A 1 198 ? 13.870 3.323 1.623 1.00 79.69 198 ALA A CA 1
ATOM 1563 C C . ALA A 1 198 ? 12.326 3.221 1.582 1.00 79.69 198 ALA A C 1
ATOM 1565 O O . ALA A 1 198 ? 11.625 4.146 1.998 1.00 79.69 198 ALA A O 1
ATOM 1566 N N . TYR A 1 199 ? 11.783 2.100 1.098 1.00 84.88 199 TYR A N 1
ATOM 1567 C CA . TYR A 1 199 ? 10.371 1.941 0.752 1.00 84.88 199 TYR A CA 1
ATOM 1568 C C . TYR A 1 199 ? 9.551 1.196 1.800 1.00 84.88 199 TYR A C 1
ATOM 1570 O O . TYR A 1 199 ? 8.327 1.109 1.672 1.00 84.88 199 TYR A O 1
ATOM 1578 N N . GLY A 1 200 ? 10.179 0.681 2.860 1.00 80.50 200 GLY A N 1
ATOM 1579 C CA . GLY A 1 200 ? 9.486 -0.050 3.925 1.00 80.50 200 GLY A CA 1
ATOM 1580 C C . GLY A 1 200 ? 8.157 0.588 4.387 1.00 80.50 200 GLY A C 1
ATOM 1581 O O . GLY A 1 200 ? 7.160 -0.132 4.503 1.00 80.50 200 GLY A O 1
ATOM 1582 N N . PRO A 1 201 ? 8.087 1.923 4.592 1.00 74.81 201 PRO A N 1
ATOM 1583 C CA . PRO A 1 201 ? 6.870 2.619 5.019 1.00 74.81 201 PRO A CA 1
ATOM 1584 C C . PRO A 1 201 ? 5.788 2.821 3.953 1.00 74.81 201 PRO A C 1
ATOM 1586 O O . PRO A 1 201 ? 4.738 3.347 4.307 1.00 74.81 201 PRO A O 1
ATOM 1589 N N . ILE A 1 202 ? 6.029 2.485 2.684 1.00 80.56 202 ILE A N 1
ATOM 1590 C CA . ILE A 1 202 ? 5.114 2.738 1.550 1.00 80.56 202 ILE A CA 1
ATOM 1591 C C . ILE A 1 202 ? 4.834 1.491 0.703 1.00 80.56 202 ILE A C 1
ATOM 1593 O O . ILE A 1 202 ? 3.856 1.461 -0.045 1.00 80.56 202 ILE A O 1
ATOM 1597 N N . ASN A 1 203 ? 5.649 0.445 0.842 1.00 82.50 203 ASN A N 1
ATOM 1598 C CA . ASN A 1 203 ? 5.491 -0.800 0.107 1.00 82.50 203 ASN A CA 1
ATOM 1599 C C . ASN A 1 203 ? 4.149 -1.479 0.406 1.00 82.50 203 ASN A C 1
ATOM 1601 O O . ASN A 1 203 ? 3.730 -1.653 1.553 1.00 82.50 203 ASN A O 1
ATOM 1605 N N . SER A 1 204 ? 3.489 -1.931 -0.659 1.00 85.62 204 SER A N 1
ATOM 1606 C CA . SER A 1 204 ? 2.231 -2.668 -0.581 1.00 85.62 204 SER A CA 1
ATOM 1607 C C . SER A 1 204 ? 2.488 -4.161 -0.720 1.00 85.62 204 SER A C 1
ATOM 1609 O O . SER A 1 204 ? 2.861 -4.646 -1.788 1.00 85.62 204 SER A O 1
ATOM 1611 N N . PHE A 1 205 ? 2.212 -4.903 0.352 1.00 85.81 205 PHE A N 1
ATOM 1612 C CA . PHE A 1 205 ? 2.301 -6.365 0.370 1.00 85.81 205 PHE A CA 1
ATOM 1613 C C . PHE A 1 205 ? 1.419 -7.004 -0.699 1.00 85.81 205 PHE A C 1
ATOM 1615 O O . PHE A 1 205 ? 1.835 -7.930 -1.390 1.00 85.81 205 PHE A O 1
ATOM 1622 N N . ARG A 1 206 ? 0.216 -6.453 -0.889 1.00 86.50 206 ARG A N 1
ATOM 1623 C CA . ARG A 1 206 ? -0.678 -6.848 -1.977 1.00 86.50 206 ARG A CA 1
ATOM 1624 C C . ARG A 1 206 ? -0.028 -6.655 -3.343 1.00 86.50 206 ARG A C 1
ATOM 1626 O O . ARG A 1 206 ? -0.128 -7.563 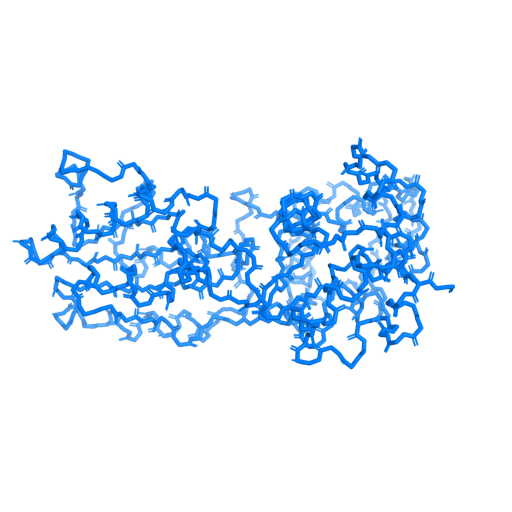-4.158 1.00 86.50 206 ARG A O 1
ATOM 1633 N N . SER A 1 207 ? 0.586 -5.498 -3.584 1.00 88.38 207 SER A N 1
ATOM 1634 C CA . SER A 1 207 ? 1.167 -5.173 -4.890 1.00 88.38 207 SER A CA 1
ATOM 1635 C C . SER A 1 207 ? 2.321 -6.122 -5.222 1.00 88.38 207 SER A C 1
ATOM 1637 O O . SER A 1 207 ? 2.256 -6.835 -6.217 1.00 88.38 207 SER A O 1
ATOM 1639 N N . VAL A 1 208 ? 3.285 -6.262 -4.304 1.00 91.56 208 VAL A N 1
ATOM 1640 C CA . VAL A 1 208 ? 4.452 -7.143 -4.482 1.00 91.56 208 VAL A CA 1
ATOM 1641 C C . VAL A 1 208 ? 4.046 -8.605 -4.698 1.00 91.56 208 VAL A C 1
ATOM 1643 O O . VAL A 1 208 ? 4.533 -9.252 -5.619 1.00 91.56 208 VAL A O 1
ATOM 1646 N N . LEU A 1 209 ? 3.126 -9.150 -3.892 1.00 90.88 209 LEU A N 1
ATOM 1647 C CA . LEU A 1 209 ? 2.698 -10.540 -4.081 1.00 90.88 209 LEU A CA 1
ATOM 1648 C C . LEU A 1 209 ? 1.887 -10.754 -5.363 1.00 90.88 209 LEU A C 1
ATOM 1650 O O . LEU A 1 209 ? 1.993 -11.814 -5.975 1.00 90.88 209 LEU A O 1
ATOM 1654 N N . THR A 1 210 ? 1.082 -9.769 -5.771 1.00 90.19 210 THR A N 1
ATOM 1655 C CA . THR A 1 210 ? 0.334 -9.848 -7.035 1.00 90.19 210 THR A CA 1
ATOM 1656 C C . THR A 1 210 ? 1.300 -9.873 -8.214 1.00 90.19 210 THR A C 1
ATOM 1658 O O . THR A 1 210 ? 1.155 -10.733 -9.080 1.00 90.19 210 THR A O 1
ATOM 1661 N N . PHE A 1 211 ? 2.323 -9.016 -8.183 1.00 92.38 211 PHE A N 1
ATOM 1662 C CA . PHE A 1 211 ? 3.393 -8.993 -9.173 1.00 92.38 211 PHE A CA 1
ATOM 1663 C C . PHE A 1 211 ? 4.127 -10.340 -9.253 1.00 92.38 211 PHE A C 1
ATOM 1665 O O . PHE A 1 211 ? 4.218 -10.937 -10.323 1.00 92.38 211 PHE A O 1
ATOM 1672 N N . ILE A 1 212 ? 4.572 -10.888 -8.115 1.00 94.06 212 ILE A N 1
ATOM 1673 C CA . ILE A 1 212 ? 5.240 -12.202 -8.081 1.00 94.06 212 ILE A CA 1
ATOM 1674 C C . ILE A 1 212 ? 4.320 -13.297 -8.638 1.00 94.06 212 ILE A C 1
ATOM 1676 O O . ILE A 1 212 ? 4.763 -14.152 -9.402 1.00 94.06 212 ILE A O 1
ATOM 1680 N N . ASN A 1 213 ? 3.030 -13.272 -8.287 1.00 93.00 213 ASN A N 1
ATOM 1681 C CA . ASN A 1 213 ? 2.061 -14.229 -8.809 1.00 93.00 213 ASN A CA 1
ATOM 1682 C C . ASN A 1 213 ? 1.938 -14.149 -10.337 1.00 93.00 213 ASN A C 1
ATOM 1684 O O . ASN A 1 213 ? 1.895 -15.196 -10.976 1.00 93.00 213 ASN A O 1
ATOM 1688 N N . GLN A 1 214 ? 1.882 -12.939 -10.904 1.00 92.00 214 GLN A N 1
ATOM 1689 C CA . GLN A 1 214 ? 1.842 -12.717 -12.353 1.00 92.00 214 GLN A CA 1
ATOM 1690 C C . GLN A 1 214 ? 3.114 -13.242 -13.023 1.00 92.00 214 GLN A C 1
ATOM 1692 O O . GLN A 1 214 ? 3.017 -14.051 -13.940 1.00 92.00 214 GLN A O 1
ATOM 1697 N N . LEU A 1 215 ? 4.290 -12.902 -12.490 1.00 93.44 215 LEU A N 1
ATOM 1698 C CA . LEU A 1 215 ? 5.569 -13.384 -13.012 1.00 93.44 215 LEU A CA 1
ATOM 1699 C C . LEU A 1 215 ? 5.659 -14.920 -13.006 1.00 93.44 215 LEU A C 1
ATOM 1701 O O . LEU A 1 215 ? 6.142 -15.533 -13.954 1.00 93.44 215 LEU A O 1
ATOM 1705 N N . VAL A 1 216 ? 5.136 -15.566 -11.959 1.00 94.25 216 VAL A N 1
ATOM 1706 C CA . VAL A 1 216 ? 5.058 -17.031 -11.884 1.00 94.25 216 VAL A CA 1
ATOM 1707 C C . VAL A 1 216 ? 4.142 -17.614 -12.959 1.00 94.25 216 VAL A C 1
ATOM 1709 O O . VAL A 1 216 ? 4.440 -18.696 -13.465 1.00 94.25 216 VAL A O 1
ATO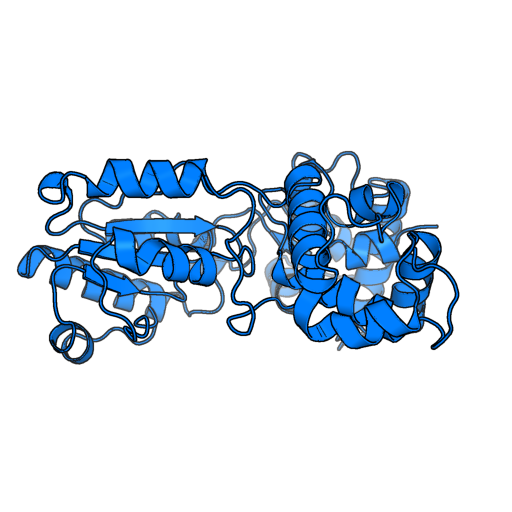M 1712 N N . GLN A 1 217 ? 3.049 -16.941 -13.334 1.00 91.69 217 GLN A N 1
ATOM 1713 C CA . GLN A 1 217 ? 2.166 -17.438 -14.396 1.00 91.69 217 GLN A CA 1
ATOM 1714 C C . GLN A 1 217 ? 2.852 -17.485 -15.765 1.00 91.69 217 GLN A C 1
ATOM 1716 O O . GLN A 1 217 ? 2.490 -18.351 -16.562 1.00 91.69 217 GLN A O 1
ATOM 1721 N N . GLU A 1 218 ? 3.889 -16.679 -15.993 1.00 91.00 218 GLU A N 1
ATOM 1722 C CA . GLU A 1 218 ? 4.634 -16.640 -17.259 1.00 91.00 218 GLU A CA 1
ATOM 1723 C C . GLU A 1 218 ? 5.748 -17.687 -17.377 1.00 91.00 218 GLU A C 1
ATOM 1725 O O . GLU A 1 218 ? 6.288 -17.910 -18.458 1.00 91.00 218 GLU A O 1
ATOM 1730 N N . LEU A 1 219 ? 6.085 -18.392 -16.293 1.00 92.56 219 LEU A N 1
ATOM 1731 C CA . LEU A 1 219 ? 7.109 -19.440 -16.348 1.00 92.56 219 LEU A CA 1
ATOM 1732 C C . LEU A 1 219 ? 6.750 -20.539 -17.370 1.00 92.56 219 LEU A C 1
ATOM 1734 O O . LEU A 1 219 ? 5.579 -20.801 -17.629 1.00 92.56 219 LEU A O 1
ATOM 1738 N N . PRO A 1 220 ? 7.696 -21.286 -17.944 1.00 92.94 220 PRO A N 1
ATOM 1739 C CA . PRO A 1 220 ? 7.337 -22.491 -18.685 1.00 92.94 220 PRO A CA 1
ATOM 1740 C C . PRO A 1 220 ? 6.740 -23.540 -17.731 1.00 92.94 220 PRO A C 1
ATOM 1742 O O . PRO A 1 220 ? 7.217 -23.723 -16.613 1.00 92.94 220 PRO A O 1
ATOM 1745 N N . ASN A 1 221 ? 5.694 -24.255 -18.154 1.00 93.88 221 ASN A N 1
ATOM 1746 C CA . ASN A 1 221 ? 5.139 -25.354 -17.359 1.00 93.88 221 ASN A CA 1
ATOM 1747 C C . ASN A 1 221 ? 6.013 -26.612 -17.508 1.00 93.88 221 ASN A C 1
ATOM 1749 O O . ASN A 1 221 ? 5.759 -27.445 -18.376 1.00 93.88 221 ASN A O 1
ATOM 1753 N N . ASN A 1 222 ? 7.076 -26.711 -16.708 1.00 94.56 222 ASN A N 1
ATOM 1754 C CA . ASN A 1 222 ? 8.054 -27.798 -16.751 1.00 94.56 222 ASN A CA 1
ATOM 1755 C C . ASN A 1 222 ? 8.644 -28.105 -15.361 1.00 94.56 222 ASN A C 1
ATOM 1757 O O . ASN A 1 222 ? 8.348 -27.422 -14.379 1.00 94.56 222 ASN A O 1
ATOM 1761 N N . ASP A 1 223 ? 9.506 -29.120 -15.300 1.00 94.88 223 ASP A N 1
ATOM 1762 C CA . ASP A 1 223 ? 10.135 -29.586 -14.058 1.00 94.88 223 ASP A CA 1
ATOM 1763 C C . ASP A 1 223 ? 11.459 -28.867 -13.735 1.00 94.88 223 ASP A C 1
ATOM 1765 O O . ASP A 1 223 ? 12.197 -29.276 -12.837 1.00 94.88 223 ASP A O 1
ATOM 1769 N N . ALA A 1 224 ? 11.789 -27.789 -14.458 1.00 94.06 224 ALA A N 1
ATOM 1770 C CA . ALA A 1 224 ? 12.964 -26.986 -14.141 1.00 94.06 224 ALA A CA 1
ATOM 1771 C C . ALA A 1 224 ? 12.775 -26.291 -12.786 1.00 94.06 224 ALA A C 1
ATOM 1773 O O . ALA A 1 224 ? 11.664 -25.886 -12.440 1.00 94.06 224 ALA A O 1
ATOM 1774 N N . ALA A 1 225 ? 13.863 -26.150 -12.027 1.00 94.00 225 ALA A N 1
ATOM 1775 C CA . ALA A 1 225 ? 13.843 -25.466 -10.739 1.00 94.00 225 ALA A CA 1
ATOM 1776 C C . ALA A 1 225 ? 13.364 -24.014 -10.899 1.00 94.00 225 ALA A C 1
ATOM 1778 O O . ALA A 1 225 ? 13.866 -23.279 -11.748 1.00 94.00 225 ALA A O 1
ATOM 1779 N N . CYS A 1 226 ? 12.416 -23.605 -10.060 1.00 95.00 226 CYS A N 1
ATOM 1780 C CA . CYS A 1 226 ? 11.899 -22.247 -10.039 1.00 95.00 226 CYS A CA 1
ATOM 1781 C C . CYS A 1 226 ? 12.893 -21.304 -9.364 1.00 95.00 226 CYS A C 1
ATOM 1783 O O . CYS A 1 226 ? 13.183 -21.437 -8.174 1.00 95.00 226 CYS A O 1
ATOM 1785 N N . LEU A 1 227 ? 13.325 -20.294 -10.113 1.00 95.69 227 LEU A N 1
ATOM 1786 C CA . LEU A 1 227 ? 14.007 -19.117 -9.600 1.00 95.69 227 LEU A CA 1
ATOM 1787 C C . LEU A 1 227 ? 13.588 -17.911 -10.444 1.00 95.69 227 LEU A C 1
ATOM 1789 O O . LEU A 1 227 ? 13.954 -17.807 -11.612 1.00 95.69 227 LEU A O 1
ATOM 1793 N N . LEU A 1 228 ? 12.813 -17.009 -9.851 1.00 96.44 228 LEU A N 1
ATOM 1794 C CA . LEU A 1 228 ? 12.456 -15.729 -10.446 1.00 96.44 228 LEU A CA 1
ATOM 1795 C C . LEU A 1 228 ? 13.659 -14.797 -10.343 1.00 96.44 228 LEU A C 1
ATOM 1797 O O . LEU A 1 228 ? 14.195 -14.583 -9.255 1.00 96.44 228 LEU A O 1
ATOM 1801 N N . THR A 1 229 ? 14.085 -14.247 -11.472 1.00 96.50 229 THR A N 1
ATOM 1802 C CA . THR A 1 229 ? 15.269 -13.388 -11.545 1.00 96.50 229 THR A CA 1
ATOM 1803 C C . THR A 1 229 ? 14.890 -11.966 -11.935 1.00 96.50 229 THR A C 1
ATOM 1805 O O . THR A 1 229 ? 13.814 -11.733 -12.492 1.00 96.50 229 THR A O 1
ATOM 1808 N N . LEU A 1 230 ? 15.785 -11.013 -11.666 1.00 96.12 230 LEU A N 1
ATOM 1809 C CA . LEU A 1 230 ? 15.606 -9.627 -12.086 1.00 96.12 230 LEU A CA 1
ATOM 1810 C C . LEU A 1 230 ? 15.386 -9.505 -13.611 1.00 96.12 230 LEU A C 1
ATOM 1812 O O . LEU A 1 230 ? 14.388 -8.894 -13.983 1.00 96.12 230 LEU A O 1
ATOM 1816 N N . PRO A 1 231 ? 16.184 -10.143 -14.498 1.00 96.44 231 PRO A N 1
ATOM 1817 C CA . PRO A 1 231 ? 15.936 -10.084 -15.941 1.00 96.44 231 PRO A CA 1
ATOM 1818 C C . PRO A 1 231 ? 14.539 -10.556 -16.357 1.00 96.44 231 PRO A C 1
ATOM 1820 O O . PRO A 1 231 ? 13.929 -9.947 -17.227 1.00 96.44 231 PRO A O 1
ATOM 1823 N N . MET A 1 232 ? 13.999 -11.597 -15.715 1.00 95.62 232 MET A N 1
ATOM 1824 C CA . MET A 1 232 ? 12.642 -12.081 -16.006 1.00 95.62 232 MET A CA 1
ATOM 1825 C C . MET A 1 232 ? 11.576 -11.067 -15.592 1.00 95.62 232 MET A C 1
ATOM 1827 O O . MET A 1 232 ? 10.597 -10.879 -16.304 1.00 95.62 232 MET A O 1
ATOM 1831 N N . ALA A 1 233 ? 11.762 -10.416 -14.442 1.00 96.62 233 ALA A N 1
ATOM 1832 C CA . ALA A 1 233 ? 10.858 -9.375 -13.970 1.00 96.62 233 ALA A CA 1
ATOM 1833 C C . ALA A 1 233 ? 10.899 -8.131 -14.874 1.00 96.62 233 ALA A C 1
ATOM 1835 O O . ALA A 1 233 ? 9.847 -7.582 -15.190 1.00 96.62 233 ALA A O 1
ATOM 1836 N N . VAL A 1 234 ? 12.090 -7.717 -15.319 1.00 96.38 234 VAL A N 1
ATOM 1837 C CA . VAL A 1 234 ? 12.276 -6.597 -16.259 1.00 96.38 234 VAL A CA 1
ATOM 1838 C C . VAL A 1 234 ? 11.634 -6.906 -17.610 1.00 96.38 234 VAL A C 1
ATOM 1840 O O . VAL A 1 234 ? 10.879 -6.084 -18.124 1.00 96.38 234 VAL A O 1
ATOM 1843 N N . ASP A 1 235 ? 11.887 -8.095 -18.164 1.00 95.25 235 ASP A N 1
ATOM 1844 C CA . ASP A 1 235 ? 11.288 -8.538 -19.427 1.00 95.25 235 ASP A CA 1
ATOM 1845 C C . ASP A 1 235 ? 9.757 -8.566 -19.340 1.00 95.25 235 ASP A C 1
ATOM 1847 O O . ASP A 1 235 ? 9.068 -8.034 -20.209 1.00 95.25 235 ASP A O 1
ATOM 1851 N N . TRP A 1 236 ? 9.219 -9.095 -18.237 1.00 94.62 236 TRP A N 1
ATOM 1852 C CA . TRP A 1 236 ? 7.782 -9.104 -17.999 1.00 94.62 236 TRP A CA 1
ATOM 1853 C C . TRP A 1 236 ? 7.191 -7.696 -17.970 1.00 94.62 236 TRP A C 1
ATOM 1855 O O . TRP A 1 236 ? 6.215 -7.434 -18.666 1.00 94.62 236 TRP A O 1
ATOM 1865 N N . VAL A 1 237 ? 7.782 -6.775 -17.202 1.00 94.31 237 VAL A N 1
ATOM 1866 C CA . VAL A 1 237 ? 7.276 -5.398 -17.121 1.00 94.31 237 VAL A CA 1
ATOM 1867 C C . VAL A 1 237 ? 7.320 -4.729 -18.494 1.00 94.31 237 VAL A C 1
ATOM 1869 O O . VAL A 1 237 ? 6.321 -4.170 -18.923 1.00 94.31 237 VAL A O 1
ATOM 1872 N N . LYS A 1 238 ? 8.428 -4.838 -19.231 1.00 92.12 238 LYS A N 1
ATOM 1873 C CA . LYS A 1 238 ? 8.570 -4.168 -20.533 1.00 92.12 238 LYS A CA 1
ATOM 1874 C C . LYS A 1 238 ? 7.647 -4.725 -21.622 1.00 92.12 238 LYS A C 1
ATOM 1876 O O . LYS A 1 238 ? 7.306 -3.987 -22.540 1.00 92.12 238 LYS A O 1
ATOM 1881 N N . ASN A 1 239 ? 7.260 -6.000 -21.536 1.00 91.12 239 ASN A N 1
ATOM 1882 C CA . ASN A 1 239 ? 6.501 -6.672 -22.595 1.00 91.12 239 ASN A CA 1
ATOM 1883 C C . ASN A 1 239 ? 5.028 -6.939 -22.254 1.00 91.12 239 ASN A C 1
ATOM 1885 O O . ASN A 1 239 ? 4.241 -7.184 -23.165 1.00 91.12 239 ASN A O 1
ATOM 1889 N N . GLN A 1 240 ? 4.665 -6.979 -20.969 1.00 89.12 240 GLN A N 1
ATOM 1890 C CA . GLN A 1 240 ? 3.345 -7.432 -20.505 1.00 89.12 240 GLN A CA 1
ATOM 1891 C C . GLN A 1 240 ? 2.642 -6.436 -19.580 1.00 89.12 240 GLN A C 1
ATOM 1893 O O . GLN A 1 240 ? 1.423 -6.518 -19.429 1.00 89.12 240 GLN A O 1
ATOM 1898 N N . PHE A 1 241 ? 3.373 -5.528 -18.923 1.00 86.75 241 PHE A N 1
ATOM 1899 C CA . PHE A 1 241 ? 2.735 -4.504 -18.103 1.00 86.75 241 PHE A CA 1
ATOM 1900 C C . PHE A 1 241 ? 2.195 -3.393 -19.002 1.00 86.75 241 PHE A C 1
ATOM 1902 O O . PHE A 1 241 ? 2.953 -2.693 -19.666 1.00 86.75 241 PHE A O 1
ATOM 1909 N N . ASP A 1 242 ? 0.876 -3.239 -18.993 1.00 86.00 242 ASP A N 1
ATOM 1910 C CA . ASP A 1 242 ? 0.163 -2.220 -19.753 1.00 86.00 242 ASP A CA 1
ATOM 1911 C C . ASP A 1 242 ? -0.354 -1.148 -18.781 1.00 86.00 242 ASP A C 1
ATOM 1913 O O . ASP A 1 242 ? -1.320 -1.403 -18.048 1.00 86.00 242 ASP A O 1
ATOM 1917 N N . PRO A 1 243 ? 0.321 0.010 -18.654 1.00 85.56 243 PRO A N 1
ATOM 1918 C CA . PRO A 1 243 ? -0.210 1.101 -17.854 1.00 85.56 243 PRO A CA 1
ATOM 1919 C C . PRO A 1 243 ? -1.451 1.691 -18.528 1.00 85.56 243 PRO A C 1
ATOM 1921 O O . PRO A 1 243 ? -1.474 1.927 -19.731 1.00 85.56 243 PRO A O 1
ATOM 1924 N N . GLU A 1 244 ? -2.466 2.024 -17.733 1.00 86.94 244 GLU A N 1
ATOM 1925 C CA . GLU A 1 244 ? -3.592 2.828 -18.213 1.00 86.94 244 GLU A CA 1
ATOM 1926 C C . GLU A 1 244 ? -3.093 4.253 -18.527 1.00 86.94 244 GLU A C 1
ATOM 1928 O O . GLU A 1 244 ? -2.919 5.076 -17.624 1.00 86.94 244 GLU A O 1
ATOM 1933 N N . ILE A 1 245 ? -2.803 4.510 -19.806 1.00 90.81 245 ILE A N 1
ATOM 1934 C CA . ILE A 1 245 ? -2.357 5.798 -20.347 1.00 90.81 245 ILE A CA 1
ATOM 1935 C C . ILE A 1 245 ? -3.419 6.301 -21.324 1.00 90.81 245 ILE A C 1
ATOM 1937 O O . ILE A 1 245 ? -3.686 5.687 -22.354 1.00 90.81 245 ILE A O 1
ATOM 1941 N N . ASP A 1 246 ? -4.011 7.443 -20.997 1.00 90.31 246 ASP A N 1
ATOM 1942 C CA . ASP A 1 246 ? -5.131 8.044 -21.721 1.00 90.31 246 ASP A CA 1
ATOM 1943 C C . ASP A 1 246 ? -4.690 9.147 -22.697 1.00 90.31 246 ASP A C 1
ATOM 1945 O O . ASP A 1 246 ? -5.474 9.580 -23.544 1.00 90.31 246 ASP A O 1
ATOM 1949 N N . THR A 1 247 ? -3.463 9.668 -22.560 1.00 91.56 247 THR A N 1
ATOM 1950 C CA . THR A 1 247 ? -2.993 10.830 -23.332 1.00 91.56 247 THR A CA 1
ATOM 1951 C C . THR A 1 247 ? -1.509 10.754 -23.691 1.00 91.56 247 THR A C 1
ATOM 1953 O O . THR A 1 247 ? -0.689 10.308 -22.887 1.00 91.56 247 THR A O 1
ATOM 1956 N N . ASP A 1 248 ? -1.137 11.340 -24.833 1.00 93.31 248 ASP A N 1
ATOM 1957 C CA . ASP A 1 248 ? 0.266 11.518 -25.242 1.00 93.31 248 ASP A CA 1
ATOM 1958 C C . ASP A 1 248 ? 1.090 12.253 -24.172 1.00 93.31 248 ASP A C 1
ATOM 1960 O O . ASP A 1 248 ? 2.292 12.046 -24.025 1.00 93.31 248 ASP A O 1
ATOM 1964 N N . ARG A 1 249 ? 0.465 13.149 -23.397 1.00 92.56 249 ARG A N 1
ATOM 1965 C CA . ARG A 1 249 ? 1.157 13.894 -22.338 1.00 92.56 249 ARG A CA 1
ATOM 1966 C C . ARG A 1 249 ? 1.513 12.998 -21.149 1.00 92.56 249 ARG A C 1
ATOM 1968 O O . ARG A 1 249 ? 2.614 13.128 -20.616 1.00 92.56 249 ARG A O 1
ATOM 1975 N N . GLN A 1 250 ? 0.624 12.080 -20.767 1.00 95.06 250 GLN A N 1
ATOM 1976 C CA . GLN A 1 250 ? 0.912 11.055 -19.760 1.00 95.06 250 GLN A CA 1
ATOM 1977 C C . GLN A 1 250 ? 2.021 10.109 -20.227 1.00 95.06 250 GLN A C 1
ATOM 1979 O O . GLN A 1 250 ? 2.922 9.812 -19.445 1.00 95.06 250 GLN A O 1
ATOM 1984 N N . GLU A 1 251 ? 1.999 9.692 -21.495 1.00 95.19 251 GLU A N 1
ATOM 1985 C CA . GLU A 1 251 ? 3.058 8.862 -22.081 1.00 95.19 251 GLU A CA 1
ATOM 1986 C C . GLU A 1 251 ? 4.414 9.584 -22.066 1.00 95.19 251 GLU A C 1
ATOM 1988 O O . GLU A 1 251 ? 5.410 9.051 -21.576 1.00 95.19 251 GLU A O 1
ATOM 1993 N N . ASN A 1 252 ? 4.450 10.840 -22.521 1.00 95.56 252 ASN A N 1
ATOM 1994 C CA . ASN A 1 252 ? 5.660 11.661 -22.503 1.00 95.56 252 ASN A CA 1
A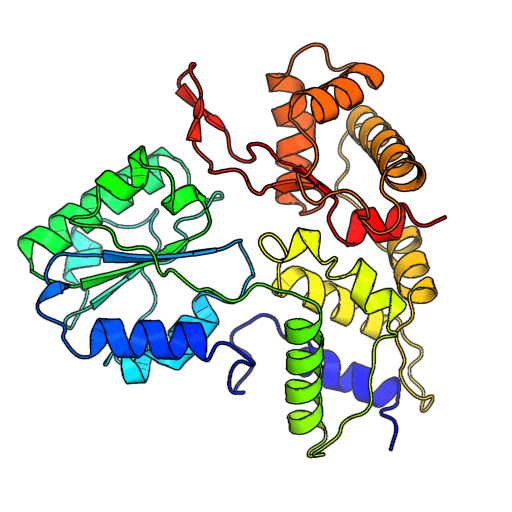TOM 1995 C C . ASN A 1 252 ? 6.199 11.857 -21.080 1.00 95.56 252 ASN A C 1
ATOM 1997 O O . ASN A 1 252 ? 7.409 11.779 -20.863 1.00 95.56 252 ASN A O 1
ATOM 2001 N N . PHE A 1 253 ? 5.315 12.096 -20.104 1.00 96.81 253 PHE A N 1
ATOM 2002 C CA . PHE A 1 253 ? 5.712 12.183 -18.700 1.00 96.81 253 PHE A CA 1
ATOM 2003 C C . PHE A 1 253 ? 6.308 10.866 -18.209 1.00 96.81 253 PHE A C 1
ATOM 2005 O O . PHE A 1 253 ? 7.357 10.881 -17.570 1.00 96.81 253 PHE A O 1
ATOM 2012 N N . LEU A 1 254 ? 5.651 9.740 -18.498 1.00 96.31 254 LEU A N 1
ATOM 2013 C CA . LEU A 1 254 ? 6.109 8.420 -18.086 1.00 96.31 254 LEU A CA 1
ATOM 2014 C C . LEU A 1 254 ? 7.507 8.133 -18.636 1.00 96.31 254 LEU A C 1
ATOM 2016 O O . LEU A 1 254 ? 8.389 7.786 -17.858 1.00 96.31 254 LEU A O 1
ATOM 2020 N N . ASN A 1 255 ? 7.731 8.349 -19.932 1.00 95.19 255 ASN A N 1
ATOM 2021 C CA . ASN A 1 255 ? 9.036 8.145 -20.561 1.00 95.19 255 ASN A CA 1
ATOM 2022 C C . ASN A 1 255 ? 10.119 9.017 -19.911 1.00 95.19 255 ASN A C 1
ATOM 2024 O O . ASN A 1 255 ? 11.163 8.510 -19.507 1.00 95.19 255 ASN A O 1
ATOM 2028 N N . PHE A 1 256 ? 9.835 10.309 -19.709 1.00 95.81 256 PHE A N 1
ATOM 2029 C CA . PHE A 1 256 ? 10.757 11.206 -19.011 1.00 95.81 256 PHE A CA 1
ATOM 2030 C C . PHE A 1 256 ? 11.040 10.735 -17.576 1.00 95.81 256 PHE A C 1
ATOM 2032 O O . PHE A 1 256 ? 12.173 10.800 -17.096 1.00 95.81 256 PHE A O 1
ATOM 2039 N N . PHE A 1 257 ? 10.012 10.262 -16.871 1.00 96.69 257 PHE A N 1
ATOM 2040 C CA . PHE A 1 257 ? 10.146 9.806 -15.496 1.00 96.69 257 PHE A CA 1
ATOM 2041 C C . PHE A 1 257 ? 10.959 8.509 -15.402 1.00 96.69 257 PHE A C 1
ATOM 2043 O O . PHE A 1 257 ? 11.789 8.385 -14.504 1.00 96.69 257 PHE A O 1
ATOM 2050 N N . LEU A 1 258 ? 10.786 7.579 -16.344 1.00 96.06 258 LEU A N 1
ATOM 2051 C CA . LEU A 1 258 ? 11.595 6.363 -16.449 1.00 96.06 258 LEU A CA 1
ATOM 2052 C C . LEU A 1 258 ? 13.071 6.693 -16.694 1.00 96.06 258 LEU A C 1
ATOM 2054 O O . LEU A 1 258 ? 13.926 6.168 -15.982 1.00 96.06 258 LEU A O 1
ATOM 2058 N N . ASP A 1 259 ? 13.369 7.617 -17.610 1.00 95.62 259 ASP A N 1
ATOM 2059 C CA . ASP A 1 259 ? 14.740 8.081 -17.855 1.00 95.62 259 ASP A CA 1
ATOM 2060 C C . ASP A 1 259 ? 15.352 8.721 -16.602 1.00 95.62 259 ASP A C 1
ATOM 2062 O O . ASP A 1 259 ? 16.499 8.444 -16.238 1.00 95.62 259 ASP A O 1
ATOM 2066 N N . TYR A 1 260 ? 14.574 9.549 -15.899 1.00 95.25 260 TYR A N 1
ATOM 2067 C CA . TYR A 1 260 ? 14.998 10.163 -14.644 1.00 95.25 260 TYR A CA 1
ATOM 2068 C C . TYR A 1 260 ? 15.327 9.115 -13.572 1.00 95.25 260 TYR A C 1
ATOM 2070 O O . TYR A 1 260 ? 16.369 9.221 -12.917 1.00 95.25 260 TYR A O 1
ATOM 2078 N N . ILE A 1 261 ? 14.475 8.095 -13.408 1.00 95.38 261 ILE A N 1
ATOM 2079 C CA . ILE A 1 261 ? 14.700 6.985 -12.472 1.00 95.38 261 ILE A CA 1
ATOM 2080 C C . ILE A 1 261 ? 15.968 6.223 -12.860 1.00 95.38 261 ILE A C 1
ATOM 2082 O O . ILE A 1 261 ? 16.835 6.037 -12.010 1.00 95.38 261 ILE A O 1
ATOM 2086 N N . ALA A 1 262 ? 16.110 5.835 -14.129 1.00 95.06 262 ALA A N 1
ATOM 2087 C CA . ALA A 1 262 ? 17.254 5.068 -14.620 1.00 95.06 262 ALA A CA 1
ATOM 2088 C C . ALA A 1 262 ? 18.591 5.784 -14.363 1.00 95.06 262 ALA A C 1
ATOM 2090 O O . ALA A 1 262 ? 19.575 5.157 -13.971 1.00 95.06 262 ALA A O 1
ATOM 2091 N N . GLN A 1 263 ? 18.624 7.107 -14.554 1.00 94.06 263 GLN A N 1
ATOM 2092 C CA . GLN A 1 263 ? 19.842 7.911 -14.426 1.00 94.06 263 GLN A CA 1
ATOM 2093 C C . GLN A 1 263 ? 20.152 8.322 -12.984 1.00 94.06 263 GLN A C 1
ATOM 2095 O O . GLN A 1 263 ? 21.315 8.325 -12.581 1.00 94.06 263 GLN A O 1
ATOM 2100 N N . SER A 1 264 ? 19.129 8.708 -12.218 1.00 92.81 264 SER A N 1
ATOM 2101 C CA . SER A 1 264 ? 19.313 9.357 -10.910 1.00 92.81 264 SER A CA 1
ATOM 2102 C C . SER A 1 264 ? 19.098 8.409 -9.736 1.00 92.81 264 SER A C 1
ATOM 2104 O O . SER A 1 264 ? 19.690 8.604 -8.676 1.00 92.81 264 SER A O 1
ATOM 2106 N N . HIS A 1 265 ? 18.248 7.396 -9.918 1.00 92.50 265 HIS A N 1
ATOM 2107 C CA . HIS A 1 265 ? 17.777 6.503 -8.860 1.00 92.50 265 HIS A CA 1
ATOM 2108 C C . HIS A 1 265 ? 17.674 5.042 -9.330 1.00 92.50 265 HIS A C 1
ATOM 2110 O O . HIS A 1 265 ? 16.621 4.414 -9.144 1.00 92.50 265 HIS A O 1
ATOM 2116 N N . PRO A 1 266 ? 18.735 4.467 -9.934 1.00 90.25 266 PRO A N 1
ATOM 2117 C CA . PRO A 1 266 ? 18.693 3.092 -10.418 1.00 90.25 266 PRO A CA 1
ATOM 2118 C C . PRO A 1 266 ? 18.323 2.154 -9.265 1.00 90.25 266 PRO A C 1
ATOM 2120 O O . PRO A 1 266 ? 18.849 2.294 -8.153 1.00 90.25 266 PRO A O 1
ATOM 2123 N N . ARG A 1 267 ? 17.384 1.227 -9.500 1.00 88.31 267 ARG A N 1
ATOM 2124 C CA . ARG A 1 267 ? 16.856 0.299 -8.476 1.00 88.31 267 ARG A CA 1
ATOM 2125 C C . ARG A 1 267 ? 16.298 0.973 -7.213 1.00 88.31 267 ARG A C 1
ATOM 2127 O O . ARG A 1 267 ? 16.207 0.344 -6.164 1.00 88.31 267 ARG A O 1
ATOM 2134 N N . GLY A 1 268 ? 15.938 2.254 -7.288 1.00 86.88 268 GLY A N 1
ATOM 2135 C CA . GLY A 1 268 ? 15.411 3.025 -6.162 1.00 86.88 268 GLY A CA 1
ATOM 2136 C C . GLY A 1 268 ? 16.470 3.521 -5.171 1.00 86.88 268 GLY A C 1
ATOM 2137 O O . GLY A 1 268 ? 16.118 3.964 -4.076 1.00 86.88 268 GLY A O 1
ATOM 2138 N N . THR A 1 269 ? 17.754 3.462 -5.534 1.00 88.62 269 THR A N 1
ATOM 2139 C CA . THR A 1 269 ? 18.852 4.014 -4.724 1.00 88.62 269 THR A CA 1
ATOM 2140 C C . THR A 1 269 ? 18.743 5.537 -4.562 1.00 88.62 269 THR A C 1
ATOM 2142 O O . THR A 1 269 ? 18.337 6.253 -5.478 1.00 88.62 269 THR A O 1
ATOM 2145 N N . GLY A 1 270 ? 19.086 6.054 -3.376 1.00 87.81 270 GLY A N 1
ATOM 2146 C CA . GLY A 1 270 ? 19.081 7.498 -3.105 1.00 87.81 270 GLY A CA 1
ATOM 2147 C C . GLY A 1 270 ? 17.688 8.128 -2.959 1.00 87.81 270 GLY A C 1
ATOM 2148 O O . GLY A 1 270 ? 17.551 9.343 -3.087 1.00 87.81 270 GLY A O 1
ATOM 2149 N N . LEU A 1 271 ? 16.646 7.317 -2.739 1.00 89.75 271 LEU A N 1
ATOM 2150 C CA . LEU A 1 271 ? 15.262 7.770 -2.551 1.00 89.75 271 LEU A CA 1
ATOM 2151 C C . LEU A 1 271 ? 14.817 7.768 -1.081 1.00 89.75 271 LEU A C 1
ATOM 2153 O O . LEU A 1 271 ? 13.625 7.737 -0.806 1.00 89.75 271 LEU A O 1
ATOM 2157 N N . GLU A 1 272 ? 15.722 7.841 -0.104 1.00 89.00 272 GLU A N 1
ATOM 2158 C CA . GLU A 1 272 ? 15.381 7.807 1.331 1.00 89.00 272 GLU A CA 1
ATOM 2159 C C . GLU A 1 272 ? 14.416 8.936 1.743 1.00 89.00 272 GLU A C 1
ATOM 2161 O O . GLU A 1 272 ? 13.579 8.772 2.639 1.00 89.00 272 GLU A O 1
ATOM 2166 N N . GLN A 1 273 ? 14.517 10.084 1.066 1.00 89.44 273 GLN A N 1
ATOM 2167 C CA . GLN A 1 273 ? 13.630 11.235 1.258 1.00 89.44 273 GLN A CA 1
ATOM 2168 C C . GLN A 1 273 ? 12.467 11.285 0.257 1.00 89.44 273 GLN A C 1
ATOM 2170 O O . GLN A 1 273 ? 11.536 12.062 0.460 1.00 89.44 273 GLN A O 1
ATOM 2175 N N . GLY A 1 274 ? 12.485 10.432 -0.770 1.00 92.50 274 GLY A N 1
ATOM 2176 C CA . GLY A 1 274 ? 11.592 10.494 -1.923 1.00 92.50 274 GLY A CA 1
ATOM 2177 C C . GLY A 1 274 ? 11.795 11.745 -2.784 1.00 92.50 274 GLY A C 1
ATOM 2178 O O . GLY A 1 274 ? 12.683 12.561 -2.544 1.00 92.50 274 GLY A O 1
ATOM 2179 N N . ILE A 1 275 ? 10.964 11.872 -3.812 1.00 95.06 275 ILE A N 1
ATOM 2180 C CA . ILE A 1 275 ? 10.960 12.981 -4.770 1.00 95.06 275 ILE A CA 1
ATOM 2181 C C . ILE A 1 275 ? 10.027 14.072 -4.235 1.00 95.06 275 ILE A C 1
ATOM 2183 O O . ILE A 1 275 ? 8.891 13.775 -3.856 1.00 95.06 275 ILE A O 1
ATOM 2187 N N . SER A 1 276 ? 10.479 15.326 -4.203 1.00 95.12 276 SER A N 1
ATOM 2188 C CA . SER A 1 276 ? 9.652 16.452 -3.746 1.00 95.12 276 SER A CA 1
ATOM 2189 C C . SER A 1 276 ? 8.608 16.877 -4.785 1.00 95.12 276 SER A C 1
ATOM 2191 O O . SER A 1 276 ? 8.690 16.540 -5.971 1.00 95.12 276 SER A O 1
ATOM 2193 N N . LYS A 1 277 ? 7.634 17.677 -4.352 1.00 94.44 277 LYS A N 1
ATOM 2194 C CA . LYS A 1 277 ? 6.661 18.372 -5.200 1.00 94.44 277 LYS A CA 1
ATOM 2195 C C . LYS A 1 277 ? 7.340 19.209 -6.270 1.00 94.44 277 LYS A C 1
ATOM 2197 O O . LYS A 1 277 ? 6.944 19.136 -7.430 1.00 94.44 277 LYS A O 1
ATOM 2202 N N . GLU A 1 278 ? 8.373 19.964 -5.920 1.00 94.81 278 GLU A N 1
ATOM 2203 C CA . GLU A 1 278 ? 9.097 20.816 -6.863 1.00 94.81 278 GLU A CA 1
ATOM 2204 C C . GLU A 1 278 ? 9.803 19.980 -7.928 1.00 94.81 278 GLU A C 1
ATOM 2206 O O . GLU A 1 278 ? 9.700 20.300 -9.110 1.00 94.81 278 GLU A O 1
ATOM 2211 N N . GLN A 1 279 ? 10.481 18.900 -7.531 1.00 95.00 279 GLN A N 1
ATOM 2212 C CA . GLN A 1 279 ? 11.155 17.998 -8.467 1.00 95.00 279 GLN A CA 1
ATOM 2213 C C . GLN A 1 279 ? 10.148 17.333 -9.406 1.00 95.00 279 GLN A C 1
ATOM 2215 O O . GLN A 1 279 ? 10.312 17.385 -10.623 1.00 95.00 279 GLN A O 1
ATOM 2220 N N . MET A 1 280 ? 9.066 16.785 -8.853 1.00 95.38 280 MET A N 1
ATOM 2221 C CA . MET A 1 280 ? 8.006 16.147 -9.628 1.00 95.38 280 MET A CA 1
ATOM 2222 C C . MET A 1 280 ? 7.355 17.127 -10.615 1.00 95.38 280 MET A C 1
ATOM 2224 O O . MET A 1 280 ? 7.155 16.811 -11.788 1.00 95.38 280 MET A O 1
ATOM 2228 N N . TYR A 1 281 ? 7.105 18.361 -10.176 1.00 94.75 281 TYR A N 1
ATOM 2229 C CA . TYR A 1 281 ? 6.538 19.398 -11.030 1.00 94.75 281 TYR A CA 1
ATOM 2230 C C . TYR A 1 281 ? 7.509 19.906 -12.101 1.00 94.75 281 TYR A C 1
ATOM 2232 O O . TYR A 1 281 ? 7.089 20.260 -13.202 1.00 94.75 281 TYR A O 1
ATOM 2240 N N . LEU A 1 282 ? 8.815 19.951 -11.816 1.00 94.81 282 LEU A N 1
ATOM 2241 C CA . LEU A 1 282 ? 9.830 20.274 -12.821 1.00 94.81 282 LEU A CA 1
ATOM 2242 C C . LEU A 1 282 ? 9.821 19.261 -13.968 1.00 94.81 282 LEU A C 1
ATOM 2244 O O . LEU A 1 282 ? 9.937 19.686 -15.115 1.00 94.81 282 LEU A O 1
ATOM 2248 N N . MET A 1 283 ? 9.610 17.974 -13.677 1.00 94.62 283 MET A N 1
ATOM 2249 C CA . MET A 1 283 ? 9.427 16.939 -14.702 1.00 94.62 283 MET A CA 1
ATOM 2250 C C . MET A 1 283 ? 8.132 17.160 -15.494 1.00 94.62 283 MET A C 1
ATOM 2252 O O . MET A 1 283 ? 8.156 17.161 -16.721 1.00 94.62 283 MET A O 1
ATOM 2256 N N . GLY A 1 284 ? 7.020 17.467 -14.814 1.00 94.69 284 GLY A N 1
ATOM 2257 C CA . GLY A 1 284 ? 5.761 17.837 -15.473 1.00 94.69 284 GLY A CA 1
ATOM 2258 C C . GLY A 1 284 ? 5.903 19.036 -16.426 1.00 94.69 284 GLY A C 1
ATOM 2259 O O . GLY A 1 284 ? 5.370 19.031 -17.535 1.00 94.69 284 GLY A O 1
ATOM 2260 N N . LYS A 1 285 ? 6.691 20.048 -16.050 1.00 95.38 285 LYS A N 1
ATOM 2261 C CA . LYS A 1 285 ? 6.968 21.209 -16.911 1.00 95.38 285 LYS A CA 1
ATOM 2262 C C . LYS A 1 285 ? 7.707 20.848 -18.202 1.00 95.38 285 LYS A C 1
ATOM 2264 O O . LYS A 1 285 ? 7.452 21.487 -19.219 1.00 95.38 285 LYS A O 1
ATOM 2269 N N . GLN A 1 286 ? 8.569 19.826 -18.194 1.00 93.00 286 GLN A N 1
ATOM 2270 C CA . GLN A 1 286 ? 9.269 19.379 -19.410 1.00 93.00 286 GLN A CA 1
ATOM 2271 C C . GLN A 1 286 ? 8.313 18.816 -20.468 1.00 93.00 286 GLN A C 1
ATOM 2273 O O . GLN A 1 286 ? 8.608 18.885 -21.656 1.00 93.00 286 GLN A O 1
ATOM 2278 N N . VAL A 1 287 ? 7.149 18.316 -20.048 1.00 92.69 287 VAL A N 1
ATOM 2279 C CA . VAL A 1 287 ? 6.127 17.738 -20.936 1.00 92.69 287 VAL A CA 1
ATOM 2280 C C . VAL A 1 287 ? 4.909 18.650 -21.127 1.00 92.69 287 VAL A C 1
ATOM 2282 O O . VAL A 1 287 ? 3.881 18.235 -21.661 1.00 92.69 287 VAL A O 1
ATOM 2285 N N . GLY A 1 288 ? 5.026 19.920 -20.724 1.00 91.81 288 GLY A N 1
ATOM 2286 C CA . GLY A 1 288 ? 4.063 20.970 -21.061 1.00 91.81 288 GLY A CA 1
ATOM 2287 C C . GLY A 1 288 ? 3.010 21.297 -20.000 1.00 91.81 288 GLY A C 1
ATOM 2288 O O . GLY A 1 288 ? 2.070 22.024 -20.317 1.00 91.81 288 GLY A O 1
ATOM 2289 N N . TYR A 1 289 ? 3.144 20.823 -18.756 1.00 93.25 289 TYR A N 1
ATOM 2290 C CA . TYR A 1 289 ? 2.286 21.293 -17.661 1.00 93.25 289 TYR A CA 1
ATOM 2291 C C . TYR A 1 289 ? 2.707 22.685 -17.186 1.00 93.25 289 TYR A C 1
ATOM 2293 O O . TYR A 1 289 ? 3.851 22.894 -16.787 1.00 93.25 289 TYR A O 1
ATOM 2301 N N . THR A 1 290 ? 1.776 23.639 -17.202 1.00 92.31 290 THR A N 1
ATOM 2302 C CA . THR A 1 290 ? 2.019 25.030 -16.780 1.00 92.31 290 THR A CA 1
ATOM 2303 C C . THR A 1 290 ? 1.552 25.328 -15.361 1.00 92.31 290 THR A C 1
ATOM 2305 O O . THR A 1 290 ? 1.988 26.325 -14.783 1.00 92.31 290 THR A O 1
ATOM 2308 N N . GLU A 1 291 ? 0.684 24.480 -14.801 1.00 92.81 291 GLU A N 1
ATOM 2309 C CA . GLU A 1 291 ? 0.111 24.643 -13.465 1.00 92.81 291 GLU A CA 1
ATOM 2310 C C . GLU A 1 291 ? 0.153 23.324 -12.680 1.00 92.81 291 GLU A C 1
ATOM 2312 O O . GLU A 1 291 ? 0.031 22.236 -13.243 1.00 92.81 291 GLU A O 1
ATOM 2317 N N . TRP A 1 292 ? 0.325 23.412 -11.360 1.00 90.62 292 TRP A N 1
ATOM 2318 C CA . TRP A 1 292 ? 0.366 22.235 -10.488 1.00 90.62 292 TRP A CA 1
ATOM 2319 C C . TRP A 1 292 ? -0.973 21.476 -10.410 1.00 90.62 292 TRP A C 1
ATOM 2321 O O . TRP A 1 292 ? -0.931 20.248 -10.481 1.00 90.62 292 TRP A O 1
ATOM 2331 N N . PRO A 1 293 ? -2.145 22.142 -10.313 1.00 90.19 293 PRO A N 1
ATOM 2332 C CA . PRO A 1 293 ? -3.428 21.439 -10.273 1.00 90.19 293 PRO A CA 1
ATOM 2333 C C . PRO A 1 293 ? -3.678 20.560 -11.504 1.00 90.19 293 PRO A C 1
ATOM 2335 O O . PRO A 1 293 ? -4.039 19.396 -11.352 1.00 90.19 293 PRO A O 1
ATOM 2338 N N . SER A 1 294 ? -3.392 21.057 -12.714 1.00 91.56 294 SER A N 1
ATOM 2339 C CA . SER A 1 294 ? -3.551 20.262 -13.944 1.00 91.56 294 SER A CA 1
ATOM 2340 C C . SER A 1 294 ? -2.603 19.061 -13.983 1.00 91.56 294 SER A C 1
ATOM 2342 O O . SER A 1 294 ? -3.015 17.958 -14.334 1.00 91.56 294 SER A O 1
ATOM 2344 N N . PHE A 1 295 ? -1.354 19.234 -13.540 1.00 93.56 295 PHE A N 1
ATOM 2345 C CA . PHE A 1 295 ? -0.419 18.119 -13.385 1.00 93.56 295 PHE A CA 1
ATOM 2346 C C . PHE A 1 295 ? -0.904 17.088 -12.353 1.00 93.56 295 PHE A C 1
ATOM 2348 O O . PHE A 1 295 ? -0.790 15.881 -12.569 1.00 93.56 295 PHE A O 1
ATOM 2355 N N . GLN A 1 296 ? -1.478 17.532 -11.233 1.00 91.56 296 GLN A N 1
ATOM 2356 C CA . GLN A 1 296 ? -2.049 16.625 -10.239 1.00 91.56 296 GLN A CA 1
ATOM 2357 C C . GLN A 1 296 ? -3.208 15.800 -10.804 1.00 91.56 296 GLN A C 1
ATOM 2359 O O . GLN A 1 296 ? -3.254 14.589 -10.579 1.00 91.56 296 GLN A O 1
ATOM 2364 N N . GLU A 1 297 ? -4.129 16.444 -11.518 1.00 90.62 297 GLU A N 1
ATOM 2365 C CA . GLU A 1 297 ? -5.322 15.806 -12.077 1.00 90.62 297 GLU A CA 1
ATOM 2366 C C . GLU A 1 297 ? -5.000 14.829 -13.208 1.00 90.62 297 GLU A C 1
ATOM 2368 O O . GLU A 1 297 ? -5.568 13.737 -13.239 1.00 90.62 297 GLU A O 1
ATOM 2373 N N . GLU A 1 298 ? -4.077 15.186 -14.102 1.00 93.06 298 GLU A N 1
ATOM 2374 C CA . GLU A 1 298 ? -3.747 14.366 -15.271 1.00 93.06 298 GLU A CA 1
ATOM 2375 C C . GLU A 1 298 ? -2.657 13.317 -14.996 1.00 93.06 298 GLU A C 1
ATOM 2377 O O . GLU A 1 298 ? -2.638 12.289 -15.669 1.00 93.06 298 GLU A O 1
ATOM 2382 N N . ILE A 1 299 ? -1.762 13.531 -14.021 1.00 94.31 299 ILE A N 1
ATOM 2383 C CA . ILE A 1 299 ? -0.615 12.639 -13.767 1.00 94.31 299 ILE A CA 1
ATOM 2384 C C . ILE A 1 299 ? -0.678 12.014 -12.380 1.00 94.31 299 ILE A C 1
ATOM 2386 O O . ILE A 1 299 ? -0.834 10.799 -12.258 1.00 94.31 299 ILE A O 1
ATOM 2390 N N . LEU A 1 300 ? -0.556 12.814 -11.316 1.00 92.56 300 LEU A N 1
ATOM 2391 C CA . LEU A 1 300 ? -0.333 12.261 -9.974 1.00 92.56 300 LEU A CA 1
ATOM 2392 C C . LEU A 1 300 ? -1.506 11.427 -9.470 1.00 92.56 300 LEU A C 1
ATOM 2394 O O . LEU A 1 300 ? -1.293 10.382 -8.858 1.00 92.56 300 LEU A O 1
ATOM 2398 N N . ILE A 1 301 ? -2.740 11.862 -9.723 1.00 90.00 301 ILE A N 1
ATOM 2399 C CA . ILE A 1 301 ? -3.930 11.128 -9.295 1.00 90.00 301 ILE A CA 1
ATOM 2400 C C . ILE A 1 301 ? -4.113 9.841 -10.118 1.00 90.00 301 ILE A C 1
ATOM 2402 O O . ILE A 1 301 ? -4.264 8.788 -9.490 1.00 90.00 301 ILE A O 1
ATOM 2406 N N . PRO A 1 302 ? -4.087 9.855 -11.467 1.00 92.19 302 PRO A N 1
ATOM 2407 C CA . PRO A 1 302 ? -4.169 8.630 -12.263 1.00 92.19 302 PRO A CA 1
ATOM 2408 C C . PRO A 1 302 ? -3.048 7.637 -11.940 1.00 92.19 302 PRO A C 1
ATOM 2410 O O . PRO A 1 302 ? -3.331 6.489 -11.599 1.00 92.19 302 PRO A O 1
ATOM 2413 N N . PHE A 1 303 ? -1.791 8.091 -11.909 1.00 93.69 303 PHE A N 1
ATOM 2414 C CA . PHE A 1 303 ? -0.643 7.217 -11.640 1.00 93.69 303 PHE A CA 1
ATOM 2415 C C . PHE A 1 303 ? -0.615 6.744 -10.179 1.00 93.69 303 PHE A C 1
ATOM 2417 O O . PHE A 1 303 ? -0.159 5.641 -9.877 1.00 93.69 303 PHE A O 1
ATOM 2424 N N . GLY A 1 304 ? -1.128 7.553 -9.250 1.00 90.44 304 GLY A N 1
ATOM 2425 C CA . GLY A 1 304 ? -1.329 7.159 -7.858 1.00 90.44 304 GLY A CA 1
ATOM 2426 C C . GLY A 1 304 ? -2.406 6.085 -7.692 1.00 90.44 304 GLY A C 1
ATOM 2427 O O . GLY A 1 304 ? -2.256 5.169 -6.880 1.00 90.44 304 GLY A O 1
ATOM 2428 N N . ARG A 1 305 ? -3.485 6.157 -8.483 1.00 88.00 305 ARG A N 1
ATOM 2429 C CA . ARG A 1 305 ? -4.568 5.159 -8.501 1.00 88.00 305 ARG A CA 1
ATOM 2430 C C . ARG A 1 305 ? -4.144 3.841 -9.140 1.00 88.00 305 ARG A C 1
ATOM 2432 O O . ARG A 1 305 ? -4.503 2.796 -8.595 1.00 88.00 305 ARG A O 1
ATOM 2439 N N . SER A 1 306 ? -3.381 3.891 -10.233 1.00 87.88 306 SER A N 1
ATOM 2440 C CA . SER A 1 306 ? -2.806 2.701 -10.877 1.00 87.88 306 SER A CA 1
ATOM 2441 C C . SER A 1 306 ? -1.680 2.071 -10.046 1.00 87.88 306 SER A C 1
ATOM 2443 O O . SER A 1 306 ? -1.292 0.929 -10.274 1.00 87.88 306 SER A O 1
ATOM 2445 N N . GLY A 1 307 ? -1.184 2.787 -9.030 1.00 88.06 307 GLY A N 1
ATOM 2446 C CA . GLY A 1 307 ? -0.124 2.319 -8.145 1.00 88.06 307 GLY A CA 1
ATOM 2447 C C . GLY A 1 307 ? 1.273 2.455 -8.744 1.00 88.06 307 GLY A C 1
ATOM 2448 O O . GLY A 1 307 ? 2.201 1.865 -8.202 1.00 88.06 307 GLY A O 1
ATOM 2449 N N . MET A 1 308 ? 1.426 3.228 -9.823 1.00 91.69 308 MET A N 1
ATOM 2450 C CA . MET A 1 308 ? 2.711 3.561 -10.436 1.00 91.69 308 MET A CA 1
ATOM 2451 C C . MET A 1 308 ? 3.500 4.559 -9.589 1.00 91.69 308 MET A C 1
ATOM 2453 O O . MET A 1 308 ? 4.702 4.373 -9.400 1.00 91.69 308 MET A O 1
ATOM 2457 N N . ILE A 1 309 ? 2.828 5.580 -9.047 1.00 93.25 309 ILE A N 1
ATOM 2458 C CA . ILE A 1 309 ? 3.413 6.563 -8.128 1.00 93.25 309 ILE A CA 1
ATOM 2459 C C . ILE A 1 309 ? 2.875 6.313 -6.720 1.00 93.25 309 ILE A C 1
ATOM 2461 O O . ILE A 1 309 ? 1.671 6.237 -6.484 1.00 93.25 309 ILE A O 1
ATOM 2465 N N . LEU A 1 310 ? 3.783 6.202 -5.761 1.00 91.44 310 LEU A N 1
ATOM 2466 C CA . LEU A 1 310 ? 3.482 6.060 -4.344 1.00 91.44 310 LEU A CA 1
ATOM 2467 C C . LEU A 1 310 ? 3.730 7.389 -3.624 1.00 91.44 310 LEU A C 1
ATOM 2469 O O . LEU A 1 310 ? 4.517 8.220 -4.072 1.00 91.44 310 LEU A O 1
ATOM 2473 N N . SER A 1 311 ? 3.072 7.576 -2.482 1.00 90.19 311 SER A N 1
ATOM 2474 C CA . SER A 1 311 ? 3.211 8.759 -1.631 1.00 90.19 311 SER A CA 1
ATOM 2475 C C . SER A 1 311 ? 3.379 8.342 -0.170 1.00 90.19 311 SER A C 1
ATOM 2477 O O . SER A 1 311 ? 2.717 7.413 0.301 1.00 90.19 311 SER A O 1
ATOM 2479 N N . ARG A 1 312 ? 4.262 9.046 0.553 1.00 87.75 312 ARG A N 1
ATOM 2480 C CA . ARG A 1 312 ? 4.386 8.954 2.022 1.00 87.75 312 ARG A CA 1
ATOM 2481 C C . ARG A 1 312 ? 3.701 10.120 2.745 1.00 87.75 312 ARG A C 1
ATOM 2483 O O . ARG A 1 312 ? 3.693 10.155 3.976 1.00 87.75 312 ARG A O 1
ATOM 2490 N N . GLY A 1 313 ? 3.172 11.087 2.004 1.00 88.12 313 GLY A N 1
ATOM 2491 C CA . GLY A 1 313 ? 2.508 12.250 2.572 1.00 88.12 313 GLY A CA 1
ATOM 2492 C C . GLY A 1 313 ? 1.223 11.885 3.322 1.00 88.12 313 GLY A C 1
ATOM 2493 O O . GLY A 1 313 ? 0.642 10.816 3.131 1.00 88.12 313 GLY A O 1
ATOM 2494 N N . ILE A 1 314 ? 0.764 12.796 4.183 1.00 90.38 314 ILE A N 1
ATOM 2495 C CA . ILE A 1 314 ? -0.524 12.685 4.879 1.00 90.38 314 ILE A CA 1
ATOM 2496 C C . ILE A 1 314 ? -1.581 13.439 4.058 1.00 90.38 314 ILE A C 1
ATOM 2498 O O . ILE A 1 314 ? -1.482 14.666 3.981 1.00 90.38 314 ILE A O 1
ATOM 2502 N N . PRO A 1 315 ? -2.587 12.754 3.476 1.00 89.38 315 PRO A N 1
ATOM 2503 C CA . PRO A 1 315 ? -3.661 13.401 2.724 1.00 89.38 315 PRO A CA 1
ATOM 2504 C C . PRO A 1 315 ? -4.362 14.484 3.547 1.00 89.38 315 PRO A C 1
ATOM 2506 O O . PRO A 1 315 ? -4.651 14.287 4.735 1.00 89.38 315 PRO A O 1
ATOM 2509 N N . ARG A 1 316 ? -4.636 15.639 2.936 1.00 88.44 316 ARG A N 1
ATOM 2510 C CA . ARG A 1 316 ? -5.126 16.836 3.641 1.00 88.44 316 ARG A CA 1
ATOM 2511 C C . ARG A 1 316 ? -5.903 17.775 2.734 1.00 88.44 316 ARG A C 1
ATOM 2513 O O . ARG A 1 316 ? -5.860 17.631 1.521 1.00 88.44 316 ARG A O 1
ATOM 2520 N N . LEU A 1 317 ? -6.611 18.726 3.334 1.00 85.94 317 LEU A N 1
ATOM 2521 C CA . LEU A 1 317 ? -7.049 19.902 2.594 1.00 85.94 317 LEU A CA 1
ATOM 2522 C C . LEU A 1 317 ? -5.856 20.843 2.413 1.00 85.94 317 LEU A C 1
ATOM 2524 O O . LEU A 1 317 ? -5.081 21.032 3.354 1.00 85.94 317 LEU A O 1
ATOM 2528 N N . ASP A 1 318 ? -5.698 21.388 1.216 1.00 83.00 318 ASP A N 1
ATOM 2529 C CA . ASP A 1 318 ? -4.751 22.467 0.954 1.00 83.00 318 ASP A CA 1
ATOM 2530 C C . ASP A 1 318 ? -5.308 23.832 1.401 1.00 83.00 318 ASP A C 1
ATOM 2532 O O . ASP A 1 318 ? -6.392 23.931 1.986 1.00 83.00 318 ASP A O 1
ATOM 2536 N N . GLU A 1 319 ? -4.542 24.896 1.154 1.00 81.12 319 GLU A N 1
ATOM 2537 C CA . GLU A 1 319 ? -4.903 26.272 1.524 1.00 81.12 319 GLU A CA 1
ATOM 2538 C C . GLU A 1 319 ? -6.182 26.767 0.824 1.00 81.12 319 GLU A C 1
ATOM 2540 O O . GLU A 1 319 ? -6.861 27.661 1.330 1.00 81.12 319 GLU A O 1
ATOM 2545 N N . GLU A 1 320 ? -6.546 26.155 -0.303 1.00 80.69 320 GLU A N 1
ATOM 2546 C CA . GLU A 1 320 ? -7.725 26.471 -1.113 1.00 80.69 320 GLU A CA 1
ATOM 2547 C C . GLU A 1 320 ? -8.937 25.601 -0.727 1.00 80.69 320 GLU A C 1
ATOM 2549 O O . GLU A 1 320 ? -10.042 25.775 -1.250 1.00 80.69 320 GLU A O 1
ATOM 2554 N N . GLY A 1 321 ? -8.756 24.677 0.223 1.00 79.44 321 GLY A N 1
ATOM 2555 C CA . GLY A 1 321 ? -9.784 23.752 0.684 1.00 79.44 321 GLY A CA 1
ATOM 2556 C C . GLY A 1 321 ? -10.015 22.561 -0.250 1.00 79.44 321 GLY A C 1
ATOM 2557 O O . GLY A 1 321 ? -11.029 21.873 -0.101 1.00 79.44 321 GLY A O 1
ATOM 2558 N N . GLN A 1 322 ? -9.107 22.295 -1.193 1.00 81.69 322 GLN A N 1
ATOM 2559 C CA . GLN A 1 322 ? -9.139 21.113 -2.052 1.00 81.69 322 GLN A CA 1
ATOM 2560 C C . GLN A 1 322 ? -8.445 19.932 -1.375 1.00 81.69 322 GLN A C 1
ATOM 2562 O O . GLN A 1 322 ? -7.480 20.082 -0.630 1.00 81.69 322 GLN A O 1
ATOM 2567 N N . PHE A 1 323 ? -8.953 18.720 -1.611 1.00 82.50 323 PHE A N 1
ATOM 2568 C CA . PHE A 1 323 ? -8.399 17.517 -0.992 1.00 82.50 323 PHE A CA 1
ATOM 2569 C C . PHE A 1 323 ? -7.167 17.014 -1.754 1.00 82.50 323 PHE A C 1
ATOM 2571 O O . PHE A 1 323 ? -7.285 16.309 -2.759 1.00 82.50 323 PHE A O 1
ATOM 2578 N N . GLU A 1 324 ? -5.988 17.331 -1.226 1.00 86.56 324 GLU A N 1
ATOM 2579 C CA . GLU A 1 324 ? -4.691 16.820 -1.658 1.00 86.56 324 GLU A CA 1
ATOM 2580 C C . GLU A 1 324 ? -4.570 15.335 -1.280 1.00 86.56 324 GLU A C 1
ATOM 2582 O O . GLU A 1 324 ? -4.275 14.968 -0.138 1.00 86.56 324 GLU A O 1
ATOM 2587 N N . ARG A 1 325 ? -4.841 14.464 -2.259 1.00 85.25 325 ARG A N 1
ATOM 2588 C CA . ARG A 1 325 ? -4.879 13.008 -2.068 1.00 85.25 325 ARG A CA 1
ATOM 2589 C C . ARG A 1 325 ? -3.488 12.388 -1.961 1.00 85.25 325 ARG A C 1
ATOM 2591 O O . ARG A 1 325 ? -3.234 11.677 -1.001 1.00 85.25 325 ARG A O 1
ATOM 2598 N N . TRP A 1 326 ? -2.592 12.660 -2.909 1.00 88.06 326 TRP A N 1
ATOM 2599 C CA . TRP A 1 326 ? -1.214 12.146 -2.912 1.00 88.06 326 TRP A CA 1
ATOM 2600 C C . TRP A 1 326 ? -0.226 13.286 -2.638 1.00 88.06 326 TRP A C 1
ATOM 2602 O O . TRP A 1 326 ? 0.354 13.809 -3.583 1.00 88.06 326 TRP A O 1
ATOM 2612 N N . PRO A 1 327 ? -0.049 13.715 -1.378 1.00 90.50 327 PRO A N 1
ATOM 2613 C CA . PRO A 1 327 ? 0.969 14.699 -1.042 1.00 90.50 327 PRO A CA 1
ATOM 2614 C C . PRO A 1 327 ? 2.375 14.108 -1.141 1.00 90.50 327 PRO A C 1
ATOM 2616 O O . PRO A 1 327 ? 2.579 12.901 -1.047 1.00 90.50 327 PRO A O 1
ATOM 2619 N N . GLU A 1 328 ? 3.372 14.964 -1.281 1.00 91.94 328 GLU A N 1
ATOM 2620 C CA . GLU A 1 328 ? 4.778 14.563 -1.249 1.00 91.94 328 GLU A CA 1
ATOM 2621 C C . GLU A 1 328 ? 5.191 13.944 0.115 1.00 91.94 328 GLU A C 1
ATOM 2623 O O . GLU A 1 328 ? 4.512 14.153 1.129 1.00 91.94 328 GLU A O 1
ATOM 2628 N N . PRO A 1 329 ? 6.323 13.218 0.195 1.00 93.44 329 PRO A N 1
ATOM 2629 C CA . PRO A 1 329 ? 7.227 12.856 -0.900 1.00 93.44 329 PRO A CA 1
ATOM 2630 C C . PRO A 1 329 ? 6.704 11.699 -1.760 1.00 93.44 329 PRO A C 1
ATOM 2632 O O . PRO A 1 329 ? 5.976 10.824 -1.273 1.00 93.44 329 PRO A O 1
ATOM 2635 N N . TYR A 1 330 ? 7.095 11.708 -3.037 1.00 94.38 330 TYR A N 1
ATOM 2636 C CA . TYR A 1 330 ? 6.700 10.735 -4.057 1.00 94.38 330 TYR A CA 1
ATOM 2637 C C . TYR A 1 330 ? 7.768 9.670 -4.281 1.00 94.38 330 TYR A C 1
ATOM 2639 O O . TYR A 1 330 ? 8.963 9.929 -4.151 1.00 94.38 330 TYR A O 1
ATOM 2647 N N . PHE A 1 331 ? 7.336 8.477 -4.673 1.00 94.38 331 PHE A N 1
ATOM 2648 C CA . PHE A 1 331 ? 8.227 7.355 -4.941 1.00 94.38 331 PHE A CA 1
ATOM 2649 C C . PHE A 1 331 ? 7.734 6.568 -6.163 1.00 94.38 331 PHE A C 1
ATOM 2651 O O . PHE A 1 331 ? 6.534 6.292 -6.247 1.00 94.38 331 PHE A O 1
ATOM 2658 N N . PRO A 1 332 ? 8.608 6.182 -7.106 1.00 94.44 332 PRO A N 1
ATOM 2659 C CA . PRO A 1 332 ? 8.246 5.240 -8.157 1.00 94.44 332 PRO A CA 1
ATOM 2660 C C . PRO A 1 332 ? 7.948 3.860 -7.571 1.00 94.44 332 PRO A C 1
ATOM 2662 O O . PRO A 1 332 ? 8.700 3.346 -6.758 1.00 94.44 332 PRO A O 1
ATOM 2665 N N . SER A 1 333 ? 6.860 3.222 -7.981 1.00 93.38 333 SER A N 1
ATOM 2666 C CA . SER A 1 333 ? 6.581 1.837 -7.586 1.00 93.38 333 SER A CA 1
ATOM 2667 C C . SER A 1 333 ? 7.669 0.866 -8.058 1.00 93.38 333 SER A C 1
ATOM 2669 O O . SER A 1 333 ? 8.411 1.158 -8.993 1.00 93.38 333 SER A O 1
ATOM 2671 N N . HIS A 1 334 ? 7.708 -0.340 -7.482 1.00 92.38 334 HIS A N 1
ATOM 2672 C CA . HIS A 1 334 ? 8.614 -1.394 -7.954 1.00 92.38 334 HIS A CA 1
ATOM 2673 C C . HIS A 1 334 ? 8.435 -1.711 -9.448 1.00 92.38 334 HIS A C 1
ATOM 2675 O O . HIS A 1 334 ? 9.405 -2.073 -10.103 1.00 92.38 334 HIS A O 1
ATOM 2681 N N . VAL A 1 335 ? 7.230 -1.537 -10.007 1.00 93.19 335 VAL A N 1
ATOM 2682 C CA . VAL A 1 335 ? 6.995 -1.703 -11.449 1.00 93.19 335 VAL A CA 1
ATOM 2683 C C . VAL A 1 335 ? 7.754 -0.646 -12.247 1.00 93.19 335 VAL A C 1
ATOM 2685 O O . VAL A 1 335 ? 8.448 -0.994 -13.193 1.00 93.19 335 VAL A O 1
ATOM 2688 N N . LEU A 1 336 ? 7.694 0.626 -11.838 1.00 94.88 336 LEU A N 1
ATOM 2689 C CA . LEU A 1 336 ? 8.463 1.687 -12.496 1.00 94.88 336 LEU A CA 1
ATOM 2690 C C . LEU A 1 336 ? 9.972 1.498 -12.327 1.00 94.88 336 LEU A C 1
ATOM 2692 O O . LEU A 1 336 ? 10.713 1.742 -13.273 1.00 94.88 336 LEU A O 1
ATOM 2696 N N . LEU A 1 337 ? 10.425 1.033 -11.157 1.00 95.44 337 LEU A N 1
ATOM 2697 C CA . LEU A 1 337 ? 11.838 0.710 -10.942 1.00 95.44 337 LEU A CA 1
ATOM 2698 C C . LEU A 1 337 ? 12.313 -0.379 -11.911 1.00 95.44 337 LEU A C 1
ATOM 2700 O O . LEU A 1 337 ? 13.342 -0.209 -12.549 1.00 95.44 337 LEU A O 1
ATOM 2704 N N . LEU A 1 338 ? 11.543 -1.462 -12.061 1.00 95.50 338 LEU A N 1
ATOM 2705 C CA . LEU A 1 338 ? 11.842 -2.543 -13.005 1.00 95.50 338 LEU A CA 1
ATOM 2706 C C . LEU A 1 338 ? 11.788 -2.082 -14.464 1.00 95.50 338 LEU A C 1
ATOM 2708 O O . LEU A 1 338 ? 12.594 -2.527 -15.276 1.00 95.50 338 LEU A O 1
ATOM 2712 N N . TRP A 1 339 ? 10.852 -1.199 -14.808 1.00 95.38 339 TRP A N 1
ATOM 2713 C CA . TRP A 1 339 ? 10.740 -0.670 -16.166 1.00 95.38 339 TRP A CA 1
ATOM 2714 C C . TRP A 1 339 ? 11.942 0.216 -16.523 1.00 95.38 339 TRP A C 1
ATOM 2716 O O . TRP A 1 339 ? 12.474 0.122 -17.629 1.00 95.38 339 TRP A O 1
ATOM 2726 N N . ALA A 1 340 ? 12.410 1.016 -15.566 1.00 95.44 340 ALA A N 1
ATOM 2727 C CA . ALA A 1 340 ? 13.576 1.879 -15.714 1.00 95.44 340 ALA A CA 1
ATOM 2728 C C . ALA A 1 340 ? 14.921 1.123 -15.704 1.00 95.44 340 ALA A C 1
ATOM 2730 O O . ALA A 1 340 ? 15.955 1.735 -15.971 1.00 95.44 340 ALA A O 1
ATOM 2731 N N . GLU A 1 341 ? 14.949 -0.184 -15.410 1.00 93.50 341 GLU A N 1
ATOM 2732 C CA . GLU A 1 341 ? 16.182 -0.971 -15.524 1.00 93.50 341 GLU A CA 1
ATOM 2733 C C . GLU A 1 341 ? 16.671 -0.989 -16.978 1.00 93.50 341 GLU A C 1
ATOM 2735 O O . GLU A 1 341 ? 15.905 -1.272 -17.907 1.00 93.50 341 GLU A O 1
ATOM 2740 N N . THR A 1 342 ? 17.959 -0.698 -17.169 1.00 75.94 342 THR A N 1
ATOM 2741 C CA . THR A 1 342 ? 18.610 -0.633 -18.490 1.00 75.94 342 THR A CA 1
ATOM 2742 C C . THR A 1 342 ? 19.251 -1.947 -18.896 1.00 75.94 342 THR A C 1
ATOM 2744 O O . THR A 1 342 ? 19.783 -2.654 -18.009 1.00 75.94 342 THR A O 1
#

pLDDT: mean 88.48, std 8.02, range [50.34, 96.81]